Protein 3UFM (pdb70)

B-factor: mean 39.41, std 9.92, range [21.69, 97.01]

CATH classification: 3.40.470.10

Sequence (234 aa):
PIIPANNLPEDWQEALLPEFSAPYFHELTDFLRQERKEYTIYPPAPDVFNALRYTPLGEVKVLILGQDPYHGPNQAHGLSFSVRPGVRVPPSSLRNIYKELTEDIPGFVAPKHGYLRSWAEQGVLLLNAVLTVRAGQANSHQGKGWEHFTDAVIKAVNAKEERVVFILWGSYARKKKKLITGKNHVVIESGHPSPLSEQQYFFGTRPFSKTNEALEKAGRGPVEWQLPATVTEDLPF

Structure (mmCIF, N/CA/C/O backbone):
data_3UFM
#
_entry.id   3UFM
#
_cell.length_a   78.343
_cell.length_b   92.640
_cell.length_c   66.012
_cell.angle_alpha   90.000
_cell.angle_beta   90.000
_cell.angle_gamma   90.000
#
_symmetry.space_group_name_H-M   'C 2 2 21'
#
loop_
_entity.id
_entity.type
_entity.pdbx_description
1 polymer 'Uracil-DNA glycosylase'
2 polymer 'Single-stranded DNA-binding protein'
3 non-polymer 'IODIDE ION'
4 water water
#
loop_
_atom_site.group_PDB
_atom_site.id
_atom_site.type_symbol
_atom_site.label_atom_id
_atom_site.label_alt_id
_atom_site.label_comp_id
_atom_site.label_asym_id
_atom_site.label_entity_id
_atom_site.label_seq_id
_atom_site.pdbx_PDB_ins_code
_atom_site.Cartn_x
_atom_site.Cartn_y
_atom_site.Cartn_z
_atom_site.occupancy
_atom_site.B_iso_or_equiv
_atom_site.auth_seq_id
_atom_site.auth_comp_id
_atom_site.auth_asym_id
_atom_site.auth_atom_id
_atom_site.pdbx_PDB_model_num
ATOM 1 N N . PRO A 1 17 ? -5.487 5.849 19.112 1.00 58.94 17 PRO A N 1
ATOM 2 C CA . PRO A 1 17 ? -6.270 6.600 18.116 1.00 56.91 17 PRO A CA 1
ATOM 3 C C . PRO A 1 17 ? -7.217 5.694 17.300 1.00 57.80 17 PRO A C 1
ATOM 4 O O . PRO A 1 17 ? -6.752 4.881 16.480 1.00 55.60 17 PRO A O 1
ATOM 8 N N . ILE A 1 18 ? -8.527 5.832 17.537 1.00 52.90 18 ILE A N 1
ATOM 9 C CA . ILE A 1 18 ? -9.551 5.077 16.808 1.00 50.38 18 ILE A CA 1
ATOM 10 C C . ILE A 1 18 ? -9.980 5.851 15.572 1.00 52.90 18 ILE A C 1
ATOM 11 O O . ILE A 1 18 ? -10.811 6.770 15.654 1.00 49.82 18 ILE A O 1
ATOM 16 N N . ILE A 1 19 ? -9.414 5.473 14.427 1.00 52.72 19 ILE A N 1
ATOM 17 C CA . ILE A 1 19 ? -9.641 6.197 13.179 1.00 51.58 19 ILE A CA 1
ATOM 18 C C . ILE A 1 19 ? -10.582 5.424 12.252 1.00 53.37 19 ILE A C 1
ATOM 19 O O . ILE A 1 19 ? -10.309 4.273 11.915 1.00 48.22 19 ILE A O 1
ATOM 24 N N . PRO A 1 20 ? -11.703 6.059 11.855 1.00 49.63 20 PRO A N 1
ATOM 25 C CA . PRO A 1 20 ? -12.694 5.502 10.941 1.00 50.83 20 PRO A CA 1
ATOM 26 C C . PRO A 1 20 ? -12.139 5.363 9.537 1.00 48.17 20 PRO A C 1
ATOM 27 O O . PRO A 1 20 ? -11.260 6.120 9.150 1.00 43.35 20 PRO A O 1
ATOM 31 N N . ALA A 1 21 ? -12.711 4.438 8.772 1.00 48.41 21 ALA A N 1
ATOM 32 C CA . ALA A 1 21 ? -12.230 4.108 7.428 1.00 48.05 21 ALA A CA 1
ATOM 33 C C . ALA A 1 21 ? -12.632 5.145 6.405 1.00 47.37 21 ALA A C 1
ATOM 34 O O . ALA A 1 21 ? -13.686 5.779 6.524 1.00 49.48 21 ALA A O 1
ATOM 36 N N . ASN A 1 22 ? -11.765 5.315 5.408 1.00 42.01 22 ASN A N 1
ATOM 37 C CA A ASN A 1 22 ? -12.031 6.173 4.255 0.50 43.72 22 ASN A CA 1
ATOM 38 C CA B ASN A 1 22 ? -12.060 6.161 4.262 0.50 43.52 22 ASN A CA 1
ATOM 39 C C . ASN A 1 22 ? -12.365 7.618 4.640 1.00 41.61 22 ASN A C 1
ATOM 40 O O . ASN A 1 22 ? -13.318 8.204 4.135 1.00 38.81 22 ASN A O 1
ATOM 49 N N . LEU A 1 23 ? -11.563 8.199 5.525 1.00 39.06 23 LEU A N 1
ATOM 50 C CA . LEU A 1 23 ? -11.716 9.621 5.856 1.00 37.80 23 LEU A CA 1
ATOM 51 C C . LEU A 1 23 ? -10.718 10.461 5.066 1.00 35.41 23 LEU A C 1
ATOM 52 O O . LEU A 1 23 ? -9.594 10.027 4.897 1.00 37.93 23 LEU A O 1
ATOM 57 N N . PRO A 1 24 ? -11.095 11.685 4.613 1.00 34.63 24 PRO A N 1
ATOM 58 C CA . PRO A 1 24 ? -10.054 12.511 4.001 1.00 35.07 24 PRO A CA 1
ATOM 59 C C . PRO A 1 24 ? -8.891 12.769 4.979 1.00 34.92 24 PRO A C 1
ATOM 60 O O . PRO A 1 24 ? -9.112 12.869 6.203 1.00 34.59 24 PRO A O 1
ATOM 64 N N . GLU A 1 25 ? -7.671 12.866 4.446 1.00 30.15 25 GLU A N 1
ATOM 65 C CA . GLU A 1 25 ? -6.503 13.111 5.274 1.00 37.54 25 GLU A CA 1
ATOM 66 C C . GLU A 1 25 ? -6.569 14.403 6.098 1.00 35.83 25 GLU A C 1
ATOM 67 O O . GLU A 1 25 ? -6.118 14.435 7.240 1.00 34.32 25 GLU A O 1
ATOM 73 N N . ASP A 1 26 ? -7.095 15.477 5.529 1.00 33.71 26 ASP A N 1
ATOM 74 C CA . ASP A 1 26 ? -7.135 16.707 6.292 1.00 32.71 26 ASP A CA 1
ATOM 75 C C . ASP A 1 26 ? -8.043 16.573 7.555 1.00 35.98 26 ASP A C 1
ATOM 76 O O . ASP A 1 26 ? -7.686 17.057 8.622 1.00 34.42 26 ASP A O 1
ATOM 81 N N . TRP A 1 27 ? -9.164 15.863 7.444 1.00 33.09 27 TRP A N 1
ATOM 82 C CA . TRP A 1 27 ? -9.974 15.527 8.619 1.00 33.37 27 TRP A CA 1
ATOM 83 C C . TRP A 1 27 ? -9.254 14.629 9.592 1.00 37.47 27 TRP A C 1
ATOM 84 O O . TRP A 1 27 ? -9.353 14.826 10.800 1.00 34.09 27 TRP A O 1
ATOM 95 N N . GLN A 1 28 ? -8.556 13.601 9.100 1.00 37.21 28 GLN A N 1
ATOM 96 C CA . GLN A 1 28 ? -7.795 12.731 10.012 1.00 40.06 28 GLN A CA 1
ATOM 97 C C . GLN A 1 28 ? -6.816 13.548 10.830 1.00 36.60 28 GLN A C 1
ATOM 98 O O . GLN A 1 28 ? -6.676 13.332 12.039 1.00 39.23 28 GLN A O 1
ATOM 104 N N . GLU A 1 29 ? -6.122 14.466 10.166 1.00 40.39 29 GLU A N 1
ATOM 105 C CA . GLU A 1 29 ? -5.137 15.311 10.839 1.00 42.26 29 GLU A CA 1
ATOM 106 C C . GLU A 1 29 ? -5.824 16.252 11.833 1.00 43.77 29 GLU A C 1
ATOM 107 O O . GLU A 1 29 ? -5.396 16.342 12.991 1.00 40.85 29 GLU A O 1
ATOM 113 N N . ALA A 1 30 ? -6.913 16.912 11.409 1.00 35.95 30 ALA A N 1
ATOM 114 C CA . ALA A 1 30 ? -7.521 17.932 12.248 1.00 36.02 30 ALA A CA 1
ATOM 115 C C . ALA A 1 30 ? -8.187 17.330 13.474 1.00 35.43 30 ALA A C 1
ATOM 116 O O . ALA A 1 30 ? -8.236 17.970 14.540 1.00 35.99 30 ALA A O 1
ATOM 118 N N . LEU A 1 31 ? -8.710 16.117 13.322 1.00 33.72 31 LEU A N 1
ATOM 119 C CA . LEU A 1 31 ? -9.542 15.481 14.348 1.00 34.78 31 LEU A CA 1
ATOM 120 C C . LEU A 1 31 ? -8.812 14.382 15.142 1.00 34.88 31 LEU A C 1
ATOM 121 O O . LEU A 1 31 ? -9.393 13.749 16.007 1.00 33.62 31 LEU A O 1
ATOM 126 N N . LEU A 1 32 ? -7.530 14.159 14.847 1.00 36.39 32 LEU A N 1
ATOM 127 C CA . LEU A 1 32 ? -6.745 13.162 15.590 1.00 39.48 32 LEU A CA 1
ATOM 128 C C . LEU A 1 32 ? -6.868 13.306 17.143 1.00 35.82 32 LEU A C 1
ATOM 129 O O . LEU A 1 32 ? -7.013 12.308 17.838 1.00 34.98 32 LEU A O 1
ATOM 134 N N . PRO A 1 33 ? -6.876 14.547 17.677 1.00 36.81 33 PRO A N 1
ATOM 135 C CA . PRO A 1 33 ? -7.089 14.674 19.133 1.00 36.18 33 PRO A CA 1
ATOM 136 C C . PRO A 1 33 ? -8.392 14.078 19.644 1.00 38.46 33 PRO A C 1
ATOM 137 O O . PRO A 1 33 ? -8.404 13.509 20.737 1.00 37.78 33 PRO A O 1
ATOM 141 N N . GLU A 1 34 ? -9.481 14.169 18.861 1.00 33.00 34 GLU A N 1
ATOM 142 C CA . GLU A 1 34 ? -10.733 13.526 19.226 1.00 33.38 34 GLU A CA 1
ATOM 143 C C . GLU A 1 34 ? -10.645 12.005 19.129 1.00 34.79 34 GLU A C 1
ATOM 144 O O . GLU A 1 34 ? -11.053 11.293 20.055 1.00 35.28 34 GLU A O 1
ATOM 150 N N . PHE A 1 35 ? -10.114 11.520 18.005 1.00 37.71 35 PHE A N 1
ATOM 151 C CA . PHE A 1 35 ? -9.990 10.084 17.736 1.00 36.84 35 PHE A CA 1
ATOM 152 C C . PHE A 1 35 ? -9.101 9.386 18.782 1.00 38.79 35 PHE A C 1
ATOM 153 O O . PHE A 1 35 ? -9.237 8.188 19.006 1.00 40.46 35 PHE A O 1
ATOM 161 N N . SER A 1 36 ? -8.189 10.145 19.394 1.00 37.48 36 SER A N 1
ATOM 162 C CA . SER A 1 36 ? -7.282 9.637 20.436 1.00 37.17 36 SER A CA 1
ATOM 163 C C . SER A 1 36 ? -7.800 9.846 21.877 1.00 40.51 36 SER A C 1
ATOM 164 O O . SER A 1 36 ? -7.210 9.330 22.818 1.00 37.56 36 SER A O 1
ATOM 167 N N . ALA A 1 37 ? -8.869 10.615 22.056 1.00 38.10 37 ALA A N 1
ATOM 168 C CA . ALA A 1 37 ? -9.372 10.940 23.397 1.00 38.18 37 ALA A CA 1
ATOM 169 C C . ALA A 1 37 ? -9.968 9.750 24.137 1.00 38.02 37 ALA A C 1
ATOM 170 O O . ALA A 1 37 ? -10.730 8.971 23.542 1.00 36.69 37 ALA A O 1
ATOM 172 N N . PRO A 1 38 ? -9.694 9.634 25.460 1.00 36.69 38 PRO A N 1
ATOM 173 C CA . PRO A 1 38 ? -10.402 8.667 26.312 1.00 35.65 38 PRO A CA 1
ATOM 174 C C . PRO A 1 38 ? -11.950 8.684 26.146 1.00 36.48 38 PRO A C 1
ATOM 175 O O . PRO A 1 38 ? -12.574 7.601 26.096 1.00 34.57 38 PRO A O 1
ATOM 179 N N . TYR A 1 39 ? -12.572 9.867 26.021 1.00 36.66 39 TYR A N 1
ATOM 180 C CA . TYR A 1 39 ? -14.064 9.892 25.956 1.00 37.29 39 TYR A CA 1
ATOM 181 C C . TYR A 1 39 ? -14.533 9.197 24.658 1.00 37.55 39 TYR A C 1
ATOM 182 O O . TYR A 1 39 ? -15.605 8.577 24.631 1.00 37.42 39 TYR A O 1
ATOM 191 N N . PHE A 1 40 ? -13.739 9.352 23.598 1.00 33.04 40 PHE A N 1
ATOM 192 C CA . PHE A 1 40 ? -14.062 8.771 22.283 1.00 35.86 40 PHE A CA 1
ATOM 193 C C . PHE A 1 40 ? -13.918 7.246 22.305 1.00 37.89 40 PHE A C 1
ATOM 194 O O . PHE A 1 40 ? -14.685 6.533 21.647 1.00 36.87 40 PHE A O 1
ATOM 202 N N . HIS A 1 41 ? -12.921 6.743 23.038 1.00 38.03 41 HIS A N 1
ATOM 203 C CA . HIS A 1 41 ? -12.804 5.290 23.267 1.00 41.25 41 HIS A CA 1
ATOM 204 C C . HIS A 1 41 ? -14.039 4.783 23.911 1.00 40.39 41 HIS A C 1
ATOM 205 O O . HIS A 1 41 ? -14.562 3.752 23.541 1.00 40.95 41 HIS A O 1
ATOM 212 N N . GLU A 1 42 ? -14.518 5.502 24.920 1.00 41.70 42 GLU A N 1
ATOM 213 C CA . GLU A 1 42 ? -15.708 5.092 25.616 1.00 43.43 42 GLU A CA 1
ATOM 214 C C . GLU A 1 42 ? -16.935 5.172 24.699 1.00 43.35 42 GLU A C 1
ATOM 215 O O . GLU A 1 42 ? -17.785 4.284 24.723 1.00 38.30 42 GLU A O 1
ATOM 221 N N . LEU A 1 43 ? -17.021 6.237 23.902 1.00 35.20 43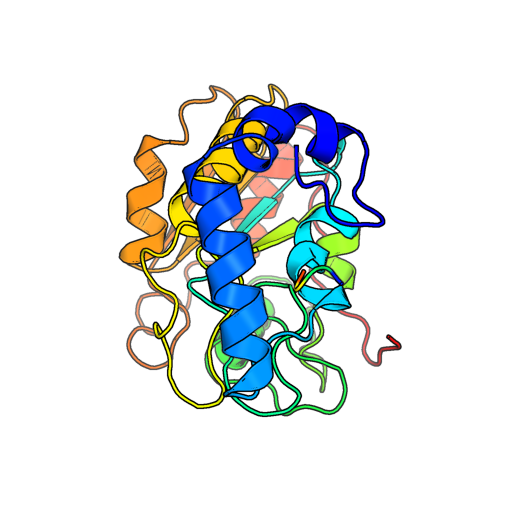 LEU A N 1
ATOM 222 C CA . LEU A 1 43 ? -18.139 6.382 22.965 1.00 38.23 43 LEU A CA 1
ATOM 223 C C . LEU A 1 43 ? -18.148 5.198 21.981 1.00 35.25 43 LEU A C 1
ATOM 224 O O . LEU A 1 43 ? -19.196 4.649 21.693 1.00 37.16 43 LEU A O 1
ATOM 229 N N . THR A 1 44 ? -16.970 4.805 21.507 1.00 40.89 44 THR A N 1
ATOM 230 C CA . THR A 1 44 ? -16.842 3.660 20.609 1.00 40.89 44 THR A CA 1
ATOM 231 C C . THR A 1 44 ? -17.380 2.358 21.234 1.00 41.77 44 THR A C 1
ATOM 232 O O . THR A 1 44 ? -18.034 1.567 20.566 1.00 39.46 44 THR A O 1
ATOM 236 N N . ASP A 1 45 ? -17.116 2.147 22.519 1.00 42.35 45 ASP A N 1
ATOM 237 C CA . ASP A 1 45 ? -17.602 0.947 23.208 1.00 43.68 45 ASP A CA 1
ATOM 238 C C . ASP A 1 45 ? -19.082 0.978 23.414 1.00 41.42 45 ASP A C 1
ATOM 239 O O . ASP A 1 45 ? -19.774 -0.031 23.254 1.00 40.05 45 ASP A O 1
ATOM 244 N N . PHE A 1 46 ? -19.590 2.161 23.728 1.00 37.85 46 PHE A N 1
ATOM 245 C CA . PHE A 1 46 ? -21.017 2.353 23.866 1.00 35.46 46 PHE A CA 1
ATOM 246 C C . PHE A 1 46 ? -21.730 2.020 22.543 1.00 34.98 46 PHE A C 1
ATOM 247 O O . PHE A 1 46 ? -22.727 1.301 22.537 1.00 37.91 46 PHE A O 1
ATOM 255 N N . LEU A 1 47 ? -21.212 2.536 21.422 1.00 37.12 47 LEU A N 1
ATOM 256 C CA . LEU A 1 47 ? -21.901 2.327 20.125 1.00 37.36 47 LEU A CA 1
ATOM 257 C C . LEU A 1 47 ? -21.823 0.857 19.647 1.00 36.95 47 LEU A C 1
ATOM 258 O O . LEU A 1 47 ? -22.772 0.338 19.018 1.00 36.48 47 LEU A O 1
ATOM 263 N N . ARG A 1 48 ? -20.695 0.219 19.919 1.00 35.53 48 ARG A N 1
ATOM 264 C CA . ARG A 1 48 ? -20.568 -1.234 19.638 1.00 40.70 48 ARG A CA 1
ATOM 265 C C . ARG A 1 48 ? -21.695 -1.994 20.302 1.00 37.38 48 ARG A C 1
ATOM 266 O O . ARG A 1 48 ? -22.361 -2.803 19.657 1.00 43.68 48 ARG A O 1
ATOM 274 N N . GLN A 1 49 ? -21.893 -1.739 21.592 1.00 38.19 49 GLN A N 1
ATOM 275 C CA . GLN A 1 49 ? -22.936 -2.390 22.357 1.00 40.39 49 GLN A CA 1
ATOM 276 C C . GLN A 1 49 ? -24.349 -1.979 21.908 1.00 39.75 49 GLN A C 1
ATOM 277 O O . GLN A 1 49 ? -25.270 -2.813 21.841 1.00 40.24 49 GLN A O 1
ATOM 283 N N . GLU A 1 50 ? -24.518 -0.690 21.613 1.00 36.72 50 GLU A N 1
ATOM 284 C CA . GLU A 1 50 ? -25.784 -0.169 21.093 1.00 37.49 50 GLU A CA 1
ATOM 285 C C . GLU A 1 50 ? -26.227 -0.879 19.808 1.00 33.61 50 GLU A C 1
ATOM 286 O O . GLU A 1 50 ? -27.399 -1.219 19.665 1.00 38.05 50 GLU A O 1
ATOM 292 N N . ARG A 1 51 ? -25.286 -1.154 18.915 1.00 35.09 51 ARG A N 1
ATOM 293 C CA . ARG A 1 51 ? -25.621 -1.756 17.627 1.00 37.32 51 ARG A CA 1
ATOM 294 C C . ARG A 1 51 ? -25.951 -3.250 17.790 1.00 40.85 51 ARG A C 1
ATOM 295 O O . ARG A 1 51 ? -26.513 -3.849 16.890 1.00 42.77 51 ARG A O 1
ATOM 303 N N . LYS A 1 52 ? -25.639 -3.819 18.947 1.00 43.17 52 LYS A N 1
ATOM 304 C CA . LYS A 1 52 ? -26.048 -5.202 19.258 1.00 48.43 52 LYS A CA 1
ATOM 305 C C . LYS A 1 52 ? -27.444 -5.265 19.844 1.00 49.51 52 LYS A C 1
ATOM 306 O O . LYS A 1 52 ? -28.185 -6.212 19.583 1.00 49.27 52 LYS A O 1
ATOM 312 N N . GLU A 1 53 ? -27.812 -4.250 20.619 1.00 47.39 53 GLU A N 1
ATOM 313 C CA . GLU A 1 53 ? -29.096 -4.249 21.321 1.00 48.62 53 GLU A CA 1
ATOM 314 C C . GLU A 1 53 ? -30.215 -3.599 20.533 1.00 49.87 53 GLU A C 1
ATOM 315 O O . GLU A 1 53 ? -31.379 -3.923 20.753 1.00 49.04 53 GLU A O 1
ATOM 321 N N . TYR A 1 54 ? -29.859 -2.703 19.608 1.00 45.76 54 TYR A N 1
ATOM 322 C CA . TYR A 1 54 ? -30.832 -1.873 18.886 1.00 42.26 54 TYR A CA 1
ATOM 323 C C . TYR A 1 54 ? -30.431 -1.693 17.433 1.00 39.00 54 TYR A C 1
ATOM 324 O O . TYR A 1 54 ? -29.266 -1.879 17.081 1.00 40.73 54 TYR A O 1
ATOM 333 N N . THR A 1 55 ? -31.392 -1.293 16.599 1.00 38.55 55 THR A N 1
ATOM 334 C CA . THR A 1 55 ? -31.060 -0.736 15.291 1.00 39.22 55 THR A CA 1
ATOM 335 C C . THR A 1 55 ? -30.574 0.704 15.542 1.00 35.12 55 THR A C 1
ATOM 336 O O . THR A 1 55 ? -31.279 1.470 16.151 1.00 34.04 55 THR A O 1
ATOM 340 N N . ILE A 1 56 ? -29.361 1.029 15.085 1.00 35.22 56 ILE A N 1
ATOM 341 C CA . ILE A 1 56 ? -28.787 2.372 15.209 1.00 35.94 56 ILE A CA 1
ATOM 342 C C . ILE A 1 56 ? -28.660 3.037 13.834 1.00 37.16 56 ILE A C 1
ATOM 343 O O . ILE A 1 56 ? -28.190 2.415 12.882 1.00 38.42 56 ILE A O 1
ATOM 348 N N . TYR A 1 57 ? -29.065 4.304 13.752 1.00 36.53 57 TYR A N 1
ATOM 349 C CA . TYR A 1 57 ? -28.999 5.051 12.512 1.00 38.34 57 TYR A CA 1
ATOM 350 C C . TYR A 1 57 ? -27.959 6.199 12.618 1.00 37.25 57 TYR A C 1
ATOM 351 O O . TYR A 1 57 ? -27.793 6.770 13.687 1.00 35.53 57 TYR A O 1
ATOM 360 N N . PRO A 1 58 ? -27.247 6.507 11.521 1.00 36.60 58 PRO A N 1
ATOM 361 C CA . PRO A 1 58 ? -27.293 5.716 10.292 1.00 37.00 58 PRO A CA 1
ATOM 362 C C . PRO A 1 58 ? -26.477 4.427 10.452 1.00 40.36 58 PRO A C 1
ATOM 363 O O . PRO A 1 58 ? -25.845 4.217 11.519 1.00 34.00 58 PRO A O 1
ATOM 367 N N . PRO A 1 59 ? -26.466 3.580 9.400 1.00 41.53 59 PRO A N 1
ATOM 368 C CA . PRO A 1 59 ? -25.631 2.385 9.438 1.00 41.54 59 PRO A CA 1
ATOM 369 C C . PRO A 1 59 ? -24.179 2.807 9.623 1.00 42.25 59 PRO A C 1
ATOM 370 O O . PRO A 1 59 ? -23.809 3.934 9.233 1.00 38.48 59 PRO A O 1
ATOM 374 N N . ALA A 1 60 ? -23.376 1.922 10.215 1.00 38.77 60 ALA A N 1
ATOM 375 C CA . ALA A 1 60 ? -21.967 2.220 10.552 1.00 40.00 60 ALA A CA 1
ATOM 376 C C . ALA A 1 60 ? -21.125 2.837 9.424 1.00 41.47 60 ALA A C 1
ATOM 377 O O . ALA A 1 60 ? -20.375 3.790 9.684 1.00 40.71 60 ALA A O 1
ATOM 379 N N . PRO A 1 61 ? -21.222 2.303 8.180 1.00 40.04 61 PRO A N 1
ATOM 380 C CA . PRO A 1 61 ? -20.397 2.871 7.123 1.00 39.82 61 PRO A CA 1
ATOM 381 C C . PRO A 1 61 ? -20.776 4.294 6.723 1.00 36.37 61 PRO A C 1
ATOM 382 O O . PRO A 1 61 ? -19.964 4.959 6.091 1.00 35.40 61 PRO A O 1
ATOM 386 N N . ASP A 1 62 ? -21.971 4.747 7.117 1.00 34.92 62 ASP A N 1
ATOM 387 C CA . ASP A 1 62 ? -22.469 6.078 6.739 1.00 33.65 62 ASP A CA 1
ATOM 388 C C . ASP A 1 62 ? -22.263 7.180 7.787 1.00 35.95 62 ASP A C 1
ATOM 389 O O . ASP A 1 62 ? -22.467 8.378 7.496 1.00 35.19 62 ASP A O 1
ATOM 394 N N . VAL A 1 63 ? -21.876 6.790 8.992 1.00 34.57 63 VAL A N 1
ATOM 395 C CA . VAL A 1 63 ? -21.791 7.723 10.116 1.00 35.06 63 VAL A CA 1
ATOM 396 C C . VAL A 1 63 ? -20.967 8.959 9.777 1.00 33.55 63 VAL A C 1
ATOM 397 O O . VAL A 1 63 ? -21.383 10.093 10.093 1.00 31.32 63 VAL A O 1
ATOM 401 N N . PHE A 1 64 ? -19.828 8.770 9.108 1.00 32.31 64 PHE A N 1
ATOM 402 C CA . PHE A 1 64 ? -19.005 9.909 8.712 1.00 32.55 64 PHE A CA 1
ATOM 403 C C . PHE A 1 64 ? -19.138 10.423 7.274 1.00 30.05 64 PHE A C 1
ATOM 404 O O . PHE A 1 64 ? -18.251 11.138 6.808 1.00 31.77 64 PHE A O 1
ATOM 412 N N . ASN A 1 65 ? -20.245 10.151 6.588 1.00 31.40 65 ASN A N 1
ATOM 413 C CA . ASN A 1 65 ? -20.359 10.624 5.199 1.00 29.10 65 ASN A CA 1
ATOM 414 C C . ASN A 1 65 ? -20.186 12.125 4.942 1.00 30.72 65 ASN A C 1
ATOM 415 O O . ASN A 1 65 ? -19.634 12.506 3.880 1.00 28.91 65 ASN A O 1
ATOM 420 N N . ALA A 1 66 ? -20.643 12.970 5.878 1.00 28.78 66 ALA A N 1
ATOM 421 C CA . ALA A 1 66 ? -20.460 14.442 5.702 1.00 30.73 66 ALA A CA 1
ATOM 422 C C . ALA A 1 66 ? -18.982 14.815 5.564 1.00 29.32 66 ALA A C 1
ATOM 423 O O . ALA A 1 66 ? -18.624 15.685 4.755 1.00 30.98 66 ALA A O 1
ATOM 425 N N . LEU A 1 67 ? -18.113 14.193 6.364 1.00 30.44 67 LEU A N 1
ATOM 426 C CA . LEU A 1 67 ? -16.676 14.504 6.273 1.00 28.85 67 LEU A CA 1
ATOM 427 C C . LEU A 1 67 ? -16.059 13.931 4.979 1.00 30.71 67 LEU A C 1
ATOM 428 O O . LEU A 1 67 ? -15.210 14.571 4.372 1.00 29.68 67 LEU A O 1
ATOM 433 N N . ARG A 1 68 ? -16.521 12.747 4.557 1.00 31.53 68 ARG A N 1
ATOM 434 C CA . ARG A 1 68 ? -16.011 12.146 3.314 1.00 32.67 68 ARG A CA 1
ATOM 435 C C . ARG A 1 68 ? -16.402 12.953 2.106 1.00 31.04 68 ARG A C 1
ATOM 436 O O . ARG A 1 68 ? -15.569 13.189 1.250 1.00 32.73 68 ARG A O 1
ATOM 444 N N . TYR A 1 69 ? -17.659 13.385 2.012 1.00 30.83 69 TYR A N 1
ATOM 445 C CA . TYR A 1 69 ? -18.064 14.108 0.791 1.00 31.70 69 TYR A CA 1
ATOM 446 C C . TYR A 1 69 ? -17.521 15.536 0.753 1.00 33.21 69 TYR A C 1
ATOM 447 O O . TYR A 1 69 ? -17.460 16.151 -0.303 1.00 31.66 69 TYR A O 1
ATOM 456 N N . THR A 1 70 ? -17.197 16.087 1.922 1.00 31.16 70 THR A N 1
ATOM 457 C CA . THR A 1 70 ? -16.714 17.461 1.997 1.00 27.31 70 THR A CA 1
ATOM 458 C C . THR A 1 70 ? -15.435 17.476 2.846 1.00 30.10 70 THR A C 1
ATOM 459 O O . THR A 1 70 ? -15.517 17.626 4.061 1.00 29.91 70 THR A O 1
ATOM 463 N N . PRO A 1 71 ? -14.253 17.313 2.220 1.00 31.41 71 PRO A N 1
ATOM 464 C CA . PRO A 1 71 ? -12.981 17.406 2.962 1.00 29.12 71 PRO A CA 1
ATOM 465 C C . PRO A 1 71 ? -12.867 18.788 3.599 1.00 30.52 71 PRO A C 1
ATOM 466 O O . PRO A 1 71 ? -13.449 19.763 3.097 1.00 29.06 71 PRO A O 1
ATOM 470 N N . LEU A 1 72 ? -12.069 18.889 4.662 1.00 30.68 72 LEU A N 1
ATOM 471 C CA . LEU A 1 72 ? -11.919 20.144 5.398 1.00 29.87 72 LEU A CA 1
ATOM 472 C C . LEU A 1 72 ? -11.497 21.242 4.456 1.00 30.83 72 LEU A C 1
ATOM 473 O O . LEU A 1 72 ? -12.043 22.339 4.482 1.00 30.21 72 LEU A O 1
ATOM 478 N N . GLY A 1 73 ? -10.533 20.932 3.572 1.00 34.21 73 GLY A N 1
ATOM 479 C CA . GLY A 1 73 ? -10.061 21.925 2.604 1.00 33.25 73 GLY A CA 1
ATOM 480 C C . GLY A 1 73 ? -11.117 22.408 1.632 1.00 33.43 73 GLY A C 1
ATOM 481 O O . GLY A 1 73 ? -10.966 23.461 1.034 1.00 35.68 73 GLY A O 1
ATOM 482 N N . GLU A 1 74 ? -12.187 21.646 1.462 1.00 33.51 74 GLU A N 1
ATOM 483 C CA . GLU A 1 74 ? -13.246 22.032 0.517 1.00 33.25 74 GLU A CA 1
ATOM 484 C C . GLU A 1 74 ? -14.428 22.741 1.167 1.00 33.88 74 GLU A C 1
ATOM 485 O O . GLU A 1 74 ? -15.320 23.213 0.450 1.00 31.92 74 GLU A O 1
ATOM 491 N N . VAL A 1 75 ? -14.447 22.817 2.506 1.00 30.52 75 VAL A N 1
ATOM 492 C CA . VAL A 1 75 ? -15.573 23.461 3.219 1.00 28.86 75 VAL A CA 1
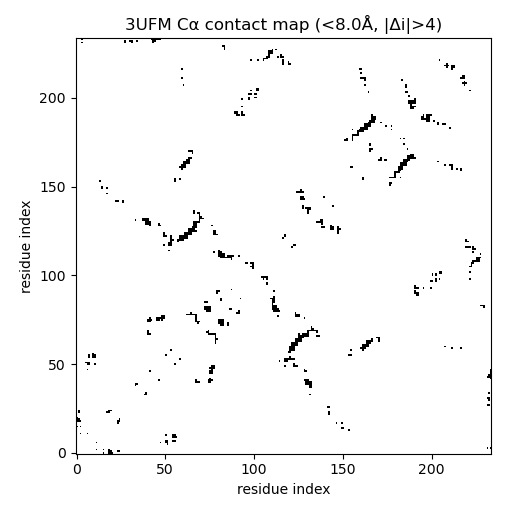ATOM 493 C C . VAL A 1 75 ? -15.746 24.942 2.841 1.00 27.92 75 VAL A C 1
ATOM 494 O O . VAL A 1 75 ? -14.833 25.750 3.046 1.00 29.48 75 VAL A O 1
ATOM 498 N N . LYS A 1 76 ? -16.905 25.272 2.257 1.00 27.04 76 LYS A N 1
ATOM 499 C CA . LYS A 1 76 ? -17.318 26.651 1.986 1.00 28.54 76 LYS A CA 1
ATOM 500 C C . LYS A 1 76 ? -18.517 27.061 2.870 1.00 27.07 76 LYS A C 1
ATOM 501 O O . LYS A 1 76 ? -18.734 28.260 3.100 1.00 29.61 76 LYS A O 1
ATOM 507 N N . VAL A 1 77 ? -19.339 26.083 3.244 1.00 28.75 77 VAL A N 1
ATOM 508 C CA . VAL A 1 77 ? -20.644 26.319 3.954 1.00 27.41 77 VAL A CA 1
ATOM 509 C C . VAL A 1 77 ? -20.806 25.230 4.979 1.00 29.45 77 VAL A C 1
ATOM 510 O O . VAL A 1 77 ? -20.423 24.073 4.735 1.00 29.29 77 VAL A O 1
ATOM 514 N N . LEU A 1 78 ? -21.366 25.580 6.135 1.00 27.92 78 LEU A N 1
ATOM 515 C CA . LEU A 1 78 ? -21.631 24.545 7.134 1.00 28.53 78 LEU A CA 1
ATOM 516 C C . LEU A 1 78 ? -23.080 24.696 7.540 1.00 30.01 78 LEU A C 1
ATOM 517 O O . LEU A 1 78 ? -23.497 25.797 7.957 1.00 29.75 78 LEU A O 1
ATOM 522 N N . ILE A 1 79 ? -23.862 23.625 7.358 1.00 30.37 79 ILE A N 1
ATOM 523 C CA . ILE A 1 79 ? -25.290 23.606 7.763 1.00 27.14 79 ILE A CA 1
ATOM 524 C C . ILE A 1 79 ? -25.485 22.570 8.855 1.00 30.68 79 ILE A C 1
ATOM 525 O O . ILE A 1 79 ? -25.420 21.359 8.622 1.00 28.82 79 ILE A O 1
ATOM 530 N N . LEU A 1 80 ? -25.704 23.067 10.072 1.00 30.20 80 LEU A N 1
ATOM 531 C CA . LEU A 1 80 ? -25.670 22.237 11.250 1.00 30.07 80 LEU A CA 1
ATOM 532 C C . LEU A 1 80 ? -27.082 21.706 11.544 1.00 31.09 80 LEU A C 1
ATOM 533 O O . LEU A 1 80 ? -28.027 22.470 11.545 1.00 30.95 80 LEU A O 1
ATOM 538 N N . GLY A 1 81 ? -27.208 20.387 11.717 1.00 30.38 81 GLY A N 1
ATOM 539 C CA . GLY A 1 81 ? -28.479 19.770 12.110 1.00 32.81 81 GLY A CA 1
ATOM 540 C C . GLY A 1 81 ? -28.269 19.295 13.533 1.00 36.66 81 GLY A C 1
ATOM 541 O O . GLY A 1 81 ? -27.169 19.484 14.067 1.00 33.01 81 GLY A O 1
ATOM 542 N N . GLN A 1 82 ? -29.300 18.719 14.153 1.00 38.14 82 GLN A N 1
ATOM 543 C CA . GLN A 1 82 ? -29.174 18.215 15.547 1.00 42.54 82 GLN A CA 1
ATOM 544 C C . GLN A 1 82 ? -28.733 16.745 15.555 1.00 41.21 82 GLN A C 1
ATOM 545 O O . GLN A 1 82 ? -27.574 16.446 15.823 1.00 41.91 82 GLN A O 1
ATOM 551 N N . ASP A 1 83 ? -29.621 15.813 15.259 1.00 39.00 83 ASP A N 1
ATOM 552 C CA . ASP A 1 83 ? -29.154 14.447 15.151 1.00 38.96 83 ASP A CA 1
ATOM 553 C C . ASP A 1 83 ? -29.770 13.766 13.943 1.00 38.65 83 ASP A C 1
ATOM 554 O O . ASP A 1 83 ? -30.587 14.384 13.240 1.00 37.09 83 ASP A O 1
ATOM 559 N N . PRO A 1 84 ? -29.364 12.513 13.674 1.00 35.95 84 PRO A N 1
ATOM 560 C CA . PRO A 1 84 ? -29.855 11.904 12.443 1.00 36.69 84 PRO A CA 1
ATOM 561 C C . PRO A 1 84 ? -31.348 11.635 12.533 1.00 37.45 84 PRO A C 1
ATOM 562 O O . PRO A 1 84 ? -31.898 11.451 13.636 1.00 35.69 84 PRO A O 1
ATOM 566 N N . TYR A 1 85 ? -32.010 11.644 11.378 1.00 35.62 85 TYR A N 1
ATOM 567 C CA . TYR A 1 85 ? -33.333 11.039 11.277 1.00 34.89 85 TYR A CA 1
ATOM 568 C C . TYR A 1 85 ? -33.326 9.622 11.907 1.00 34.48 85 TYR A C 1
ATOM 569 O O . TYR A 1 85 ? -32.370 8.871 11.744 1.00 34.91 85 TYR A O 1
ATOM 578 N N . HIS A 1 86 ? -34.388 9.283 12.634 1.00 36.44 86 HIS A N 1
ATOM 579 C CA . HIS A 1 86 ? -34.480 7.994 13.355 1.00 41.73 86 HIS A CA 1
ATOM 580 C C . HIS A 1 86 ? -35.546 7.018 12.886 1.00 44.46 86 HIS A C 1
ATOM 581 O O . HIS A 1 86 ? -35.956 6.126 13.630 1.00 47.15 86 HIS A O 1
ATOM 588 N N . GLY A 1 87 ? -36.009 7.183 11.650 1.00 51.92 87 GLY A N 1
ATOM 589 C CA . GLY A 1 87 ? -36.916 6.224 11.017 1.00 50.50 87 GLY A CA 1
ATOM 590 C C . GLY A 1 87 ? -36.174 5.394 9.989 1.00 53.96 87 GLY A C 1
ATOM 591 O O . GLY A 1 87 ? -35.070 5.751 9.593 1.00 50.76 87 GLY A O 1
ATOM 592 N N . PRO A 1 88 ? -36.775 4.274 9.531 1.00 56.95 88 PRO A N 1
ATOM 593 C CA . PRO A 1 88 ? -36.040 3.421 8.585 1.00 53.44 88 PRO A CA 1
ATOM 594 C C . PRO A 1 88 ? -35.717 4.130 7.258 1.00 46.96 88 PRO A C 1
ATOM 595 O O . PRO A 1 88 ? -36.500 4.945 6.775 1.00 48.51 88 PRO A O 1
ATOM 599 N N . ASN A 1 89 ? -34.531 3.847 6.740 1.00 46.93 89 ASN A N 1
ATOM 600 C CA . ASN A 1 89 ? -34.018 4.368 5.473 1.00 50.03 89 ASN A CA 1
ATOM 601 C C . ASN A 1 89 ? -33.773 5.867 5.328 1.00 43.60 89 ASN A C 1
ATOM 602 O O . ASN A 1 89 ? -33.407 6.315 4.249 1.00 45.36 89 ASN A O 1
ATOM 607 N N . GLN A 1 90 ? -33.950 6.625 6.404 1.00 43.59 90 GLN A N 1
ATOM 608 C CA . GLN A 1 90 ? -33.898 8.083 6.326 1.00 40.03 90 GLN A CA 1
ATOM 609 C C . GLN A 1 90 ? -32.466 8.579 6.350 1.00 39.67 90 GLN A C 1
ATOM 610 O O . GLN A 1 90 ? -31.934 9.022 5.324 1.00 39.78 90 GLN A O 1
ATOM 616 N N . ALA A 1 91 ? -31.821 8.450 7.507 1.00 36.47 91 ALA A N 1
ATOM 617 C CA . ALA A 1 91 ? -30.472 9.014 7.699 1.00 37.32 91 ALA A CA 1
ATOM 618 C C . ALA A 1 91 ? -29.386 8.308 6.909 1.00 36.29 91 ALA A C 1
ATOM 619 O O . ALA A 1 91 ? -29.320 7.061 6.850 1.00 40.26 91 ALA A O 1
ATOM 621 N N . HIS A 1 92 ? -28.476 9.091 6.336 1.00 35.86 92 HIS A N 1
ATOM 622 C CA . HIS A 1 92 ? -27.338 8.480 5.672 1.00 36.18 92 HIS A CA 1
ATOM 623 C C . HIS A 1 92 ? -26.062 9.290 5.857 1.00 35.79 92 HIS A C 1
ATOM 624 O O . HIS A 1 92 ? -25.185 9.297 4.992 1.00 38.00 92 HIS A O 1
ATOM 631 N N . GLY A 1 93 ? -25.957 9.986 6.996 1.00 37.08 93 GLY A N 1
ATOM 632 C CA . GLY A 1 93 ? -24.713 10.653 7.400 1.00 33.33 93 GLY A CA 1
ATOM 633 C C . GLY A 1 93 ? -24.592 12.129 7.067 1.00 32.12 93 GLY A C 1
ATOM 634 O O . GLY A 1 93 ? -23.523 12.712 7.257 1.00 32.47 93 GLY A O 1
ATOM 635 N N . LEU A 1 94 ? -25.664 12.712 6.540 1.00 31.25 94 LEU A N 1
ATOM 636 C CA . LEU A 1 94 ? -25.715 14.145 6.193 1.00 29.05 94 LEU A CA 1
ATOM 637 C C . LEU A 1 94 ? -26.840 14.796 6.951 1.00 32.45 94 LEU A C 1
ATOM 638 O O . LEU A 1 94 ? -27.944 14.231 7.016 1.00 33.83 94 LEU A O 1
ATOM 643 N N . SER A 1 95 ? -26.627 15.994 7.504 1.00 31.16 95 SER A N 1
ATOM 644 C CA . SER A 1 95 ? -27.777 16.722 8.070 1.00 29.74 95 SER A CA 1
ATOM 645 C C . SER A 1 95 ? -28.856 16.981 6.986 1.00 32.51 95 SER A C 1
ATOM 646 O O . SER A 1 95 ? -28.527 17.183 5.779 1.00 29.44 95 SER A O 1
ATOM 649 N N . PHE A 1 96 ? -30.122 16.928 7.424 1.00 29.36 96 PHE A N 1
ATOM 650 C CA . PHE A 1 96 ? -31.317 17.268 6.630 1.00 34.06 96 PHE A CA 1
ATOM 651 C C . PHE A 1 96 ? -31.666 16.313 5.496 1.00 34.11 96 PHE A C 1
ATOM 652 O O . PHE A 1 96 ? -32.836 16.178 5.152 1.00 36.98 96 PHE A O 1
ATOM 660 N N . SER A 1 97 ? -30.659 15.673 4.916 1.00 33.62 97 SER A N 1
ATOM 661 C CA . SER A 1 97 ? -30.852 14.833 3.727 1.00 33.63 97 SER A CA 1
ATOM 662 C C . SER A 1 97 ? -31.463 13.461 4.017 1.00 36.29 97 SER A C 1
ATOM 663 O O . SER A 1 97 ? -31.297 12.925 5.113 1.00 36.88 97 SER A O 1
ATOM 666 N N . VAL A 1 98 ? -32.204 12.892 3.054 1.00 35.99 98 VAL A N 1
ATOM 667 C CA . VAL A 1 98 ? -32.642 11.477 3.155 1.00 34.38 98 VAL A CA 1
ATOM 668 C C . VAL A 1 98 ? -32.232 10.715 1.899 1.00 36.43 98 VAL A C 1
ATOM 669 O O . VAL A 1 98 ? -31.966 11.328 0.883 1.00 34.39 98 VAL A O 1
ATOM 673 N N . ARG A 1 99 ? -32.160 9.384 1.988 1.00 35.55 99 ARG A N 1
ATOM 674 C CA . ARG A 1 99 ? -31.833 8.543 0.834 1.00 37.49 99 ARG A CA 1
ATOM 675 C C . ARG A 1 99 ? -32.877 8.700 -0.291 1.00 38.44 99 ARG A C 1
ATOM 676 O O . ARG A 1 99 ? -34.042 8.991 -0.015 1.00 34.58 99 ARG A O 1
ATOM 684 N N . PRO A 1 100 ? -32.460 8.483 -1.546 1.00 40.42 100 PRO A N 1
ATOM 685 C CA . PRO A 1 100 ? -33.403 8.462 -2.671 1.00 45.61 100 PRO A CA 1
ATOM 686 C C . PRO A 1 100 ? -34.513 7.458 -2.393 1.00 47.97 100 PRO A C 1
ATOM 687 O O . PRO A 1 100 ? -34.272 6.422 -1.749 1.00 46.07 100 PRO A O 1
ATOM 691 N N . GLY A 1 101 ? -35.725 7.793 -2.817 1.00 49.26 101 GLY A N 1
ATOM 692 C CA . GLY A 1 101 ? -36.865 6.890 -2.676 1.00 50.59 101 GLY A CA 1
ATOM 693 C C . GLY A 1 101 ? -37.619 7.096 -1.375 1.00 54.80 101 GLY A C 1
ATOM 694 O O . GLY A 1 101 ? -38.720 6.588 -1.204 1.00 52.28 101 GLY A O 1
ATOM 695 N N . VAL A 1 102 ? -37.031 7.853 -0.451 1.00 49.10 102 VAL A N 1
ATOM 696 C CA . VAL A 1 102 ? -37.665 8.127 0.844 1.00 44.15 102 VAL A CA 1
ATOM 697 C C . VAL A 1 102 ? -38.435 9.443 0.769 1.00 39.65 102 VAL A C 1
ATOM 698 O O . VAL A 1 102 ? -37.993 10.398 0.121 1.00 37.75 102 VAL A O 1
ATOM 702 N N . ARG A 1 103 ? -39.597 9.488 1.413 1.00 40.85 103 ARG A N 1
ATOM 703 C CA . ARG A 1 103 ? -40.412 10.702 1.481 1.00 45.88 103 ARG A CA 1
ATOM 704 C C . ARG A 1 103 ? -39.613 11.846 2.092 1.00 46.36 103 ARG A C 1
ATOM 705 O O . ARG A 1 103 ? -38.890 11.642 3.078 1.00 44.22 103 ARG A O 1
ATOM 713 N N . VAL A 1 104 ? -39.742 13.031 1.498 1.00 42.04 104 VAL A N 1
ATOM 714 C CA . VAL A 1 104 ? -39.034 14.205 1.945 1.00 39.11 104 VAL A CA 1
ATOM 715 C C . VAL A 1 104 ? -39.664 14.587 3.283 1.00 42.03 104 VAL A C 1
ATOM 716 O O . VAL A 1 104 ? -40.863 14.862 3.328 1.00 37.79 104 VAL A O 1
ATOM 720 N N . PRO A 1 105 ? -38.864 14.590 4.382 1.00 39.65 105 PRO A N 1
ATOM 721 C CA . PRO A 1 105 ? -39.414 14.947 5.701 1.00 37.08 105 PRO A CA 1
ATOM 722 C C . PRO A 1 105 ? -39.817 16.429 5.764 1.00 39.34 105 PRO A C 1
ATOM 723 O O . PRO A 1 105 ? -39.337 17.236 4.960 1.00 36.80 105 PRO A O 1
ATOM 727 N N . PRO A 1 106 ? -40.727 16.791 6.691 1.00 36.30 106 PRO A N 1
ATOM 728 C CA . PRO A 1 106 ? -41.240 18.153 6.840 1.00 37.50 106 PRO A CA 1
ATOM 729 C C . PRO A 1 106 ? -40.229 19.331 6.805 1.00 37.79 106 PRO A C 1
ATOM 730 O O . PRO A 1 106 ? -40.465 20.303 6.071 1.00 35.44 106 PRO A O 1
ATOM 734 N N A SER A 1 107 ? -39.125 19.249 7.566 0.50 35.90 107 SER A N 1
ATOM 735 N N B SER A 1 107 ? -39.136 19.235 7.565 0.50 38.62 107 SER A N 1
ATOM 736 C CA A SER A 1 107 ? -38.127 20.334 7.587 0.50 32.97 107 SER A CA 1
ATOM 737 C CA B SER A 1 107 ? -38.107 20.271 7.585 0.50 37.04 107 SER A CA 1
ATOM 738 C C A SER A 1 107 ? -37.505 20.525 6.196 0.50 32.01 107 SER A C 1
ATOM 739 C C B SER A 1 107 ? -37.547 20.512 6.189 0.50 34.31 107 SER A C 1
ATOM 740 O O A SER A 1 107 ? -37.306 21.648 5.771 0.50 29.45 107 SER A O 1
ATOM 741 O O B SER A 1 107 ? -37.427 21.646 5.758 0.50 31.42 107 SER A O 1
ATOM 746 N N . LEU A 1 108 ? -37.204 19.423 5.513 1.00 33.91 108 LEU A N 1
ATOM 747 C CA . LEU A 1 108 ? -36.639 19.474 4.152 1.00 33.08 108 LEU A CA 1
ATOM 748 C C . LEU A 1 108 ? -37.665 19.966 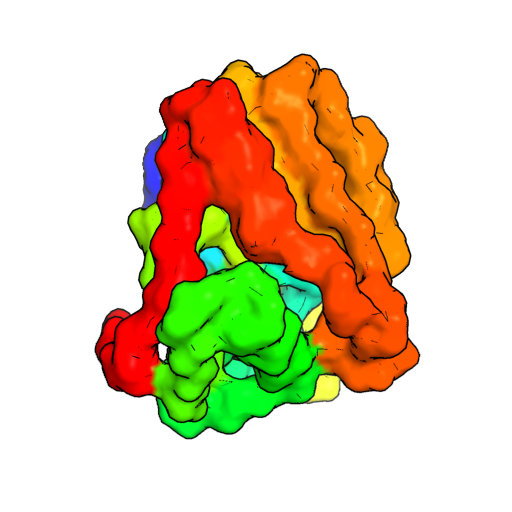3.142 1.00 33.29 108 LEU A C 1
ATOM 749 O O . LEU A 1 108 ? -37.294 20.670 2.221 1.00 33.81 108 LEU A O 1
ATOM 754 N N . ARG A 1 109 ? -38.952 19.643 3.334 1.00 35.34 109 ARG A N 1
ATOM 755 C CA . ARG A 1 109 ? -39.983 20.219 2.468 1.00 36.26 109 ARG A CA 1
ATOM 756 C C . ARG A 1 109 ? -39.978 21.717 2.609 1.00 32.35 109 ARG A C 1
ATOM 757 O O . ARG A 1 109 ? -40.067 22.433 1.615 1.00 33.36 109 ARG A O 1
ATOM 765 N N . ASN A 1 110 ? -39.840 22.216 3.843 1.00 31.18 110 ASN A N 1
ATOM 766 C CA . ASN A 1 110 ? -39.830 23.666 4.052 1.00 31.14 110 ASN A CA 1
ATOM 767 C C . ASN A 1 110 ? -38.571 24.343 3.502 1.00 30.14 110 ASN A C 1
ATOM 768 O O . ASN A 1 110 ? -38.616 25.484 2.993 1.00 30.08 110 ASN A O 1
ATOM 773 N N . ILE A 1 111 ? -37.449 23.661 3.665 1.00 29.56 111 ILE A N 1
ATOM 774 C CA . ILE A 1 111 ? -36.189 24.078 2.990 1.00 30.20 111 ILE A CA 1
ATOM 775 C C . ILE A 1 111 ? -36.428 24.211 1.454 1.00 30.94 111 ILE A C 1
ATOM 776 O O . ILE A 1 111 ? -36.071 25.213 0.858 1.00 36.14 111 ILE A O 1
ATOM 781 N N . TYR A 1 112 ? -37.059 23.218 0.851 1.00 33.63 112 TYR A N 1
ATOM 782 C CA . TYR A 1 112 ? -37.348 23.260 -0.638 1.00 35.72 112 TYR A CA 1
ATOM 783 C C . TYR A 1 112 ? -38.236 24.446 -1.001 1.00 34.04 112 TYR A C 1
ATOM 784 O O . TYR A 1 112 ? -38.022 25.126 -2.035 1.00 34.87 112 TYR A O 1
ATOM 793 N N . LYS A 1 113 ? -39.246 24.701 -0.152 1.00 34.02 113 LYS A N 1
ATOM 794 C CA . LYS A 1 113 ? -40.146 25.829 -0.341 1.00 37.71 113 LYS A CA 1
ATOM 795 C C . LYS A 1 113 ? -39.388 27.142 -0.280 1.00 37.96 113 LYS A C 1
ATOM 796 O O . LYS A 1 113 ? -39.604 28.016 -1.137 1.00 38.08 113 LYS A O 1
ATOM 802 N N . GLU A 1 114 ? -38.478 27.294 0.694 1.00 32.97 114 GLU A N 1
ATOM 803 C CA . GLU A 1 114 ? -37.702 28.531 0.800 1.00 33.90 114 GLU A CA 1
ATOM 804 C C . GLU A 1 114 ? -36.731 28.680 -0.402 1.00 35.37 114 GLU A C 1
ATOM 805 O O . GLU A 1 114 ? -36.612 29.772 -0.966 1.00 33.70 114 GLU A O 1
ATOM 811 N N . LEU A 1 115 ? -36.054 27.587 -0.765 1.00 32.49 115 LEU A N 1
ATOM 812 C CA . LEU A 1 115 ? -35.226 27.536 -2.003 1.00 37.39 115 LEU A CA 1
ATOM 813 C C . LEU A 1 115 ? -36.004 28.019 -3.260 1.00 39.93 115 LEU A C 1
ATOM 814 O O . LEU A 1 115 ? -35.505 28.867 -4.037 1.00 40.54 115 LEU A O 1
ATOM 819 N N . THR A 1 116 ? -37.217 27.486 -3.431 1.00 38.22 116 THR A N 1
ATOM 820 C CA . THR A 1 116 ? -38.083 27.860 -4.538 1.00 38.80 116 THR A CA 1
ATOM 821 C C . THR A 1 116 ? -38.324 29.363 -4.566 1.00 40.79 116 THR A C 1
ATOM 822 O O . THR A 1 116 ? -38.303 29.952 -5.628 1.00 42.48 116 THR A O 1
ATOM 826 N N . GLU A 1 117 ? -38.502 29.989 -3.405 1.00 39.29 117 GLU A N 1
ATOM 827 C CA . GLU A 1 117 ? -38.720 31.446 -3.342 1.00 44.41 117 GLU A CA 1
ATOM 828 C C . GLU A 1 117 ? -37.455 32.296 -3.322 1.00 47.39 117 GLU A C 1
ATOM 829 O O . GLU A 1 117 ? -37.502 33.497 -3.588 1.00 52.88 117 GLU A O 1
ATOM 835 N N . ASP A 1 118 ? -36.322 31.681 -3.010 1.00 40.75 118 ASP A N 1
ATOM 836 C CA . ASP A 1 118 ? -35.092 32.415 -2.818 1.00 38.25 118 ASP A CA 1
ATOM 837 C C . ASP A 1 118 ? -34.226 32.391 -4.107 1.00 35.66 118 ASP A C 1
ATOM 838 O O . ASP A 1 118 ? -33.686 33.424 -4.498 1.00 38.44 118 ASP A O 1
ATOM 843 N N . ILE A 1 119 ? -34.101 31.212 -4.709 1.00 35.91 119 ILE A N 1
ATOM 844 C CA . ILE A 1 119 ? -33.193 30.939 -5.839 1.00 33.96 119 ILE A CA 1
ATOM 845 C C . ILE A 1 119 ? -33.970 30.906 -7.164 1.00 35.95 119 ILE A C 1
ATOM 846 O O . ILE A 1 119 ? -34.673 29.921 -7.461 1.00 37.91 119 ILE A O 1
ATOM 851 N N . PRO A 1 120 ? -33.820 31.962 -7.995 1.00 36.53 120 PRO A N 1
ATOM 852 C CA . PRO A 1 120 ? -34.604 31.985 -9.244 1.00 38.00 120 PRO A CA 1
ATOM 853 C C . PRO A 1 120 ? -34.386 30.718 -10.046 1.00 38.98 120 PRO A C 1
ATOM 854 O O . PRO A 1 120 ? -33.254 30.261 -10.203 1.00 38.80 120 PRO A O 1
ATOM 858 N N . GLY A 1 121 ? -35.475 30.135 -10.529 1.00 40.69 121 GLY A N 1
ATOM 859 C CA . GLY A 1 121 ? -35.412 28.947 -11.351 1.00 39.69 121 GLY A CA 1
ATOM 860 C C . GLY A 1 121 ? -35.234 27.654 -10.573 1.00 39.94 121 GLY A C 1
ATOM 861 O O . GLY A 1 121 ? -35.183 26.600 -11.163 1.00 39.41 121 GLY A O 1
ATOM 862 N N . PHE A 1 122 ? -35.143 27.716 -9.247 1.00 38.65 122 PHE A N 1
ATOM 863 C CA . PHE A 1 122 ? -34.967 26.482 -8.476 1.00 36.36 122 PHE A CA 1
ATOM 864 C C . PHE A 1 122 ? -36.255 25.693 -8.571 1.00 36.15 122 PHE A C 1
ATOM 865 O O . PHE A 1 122 ? -37.325 26.250 -8.348 1.00 36.30 122 PHE A O 1
ATOM 873 N N . VAL A 1 123 ? -36.140 24.412 -8.899 1.00 35.52 123 VAL A N 1
ATOM 874 C CA . VAL A 1 123 ? -37.269 23.478 -8.945 1.00 37.60 123 VAL A CA 1
ATOM 875 C C . VAL A 1 123 ? -37.032 22.352 -7.957 1.00 37.45 123 VAL A C 1
ATOM 876 O O . VAL A 1 123 ? -36.031 21.648 -8.050 1.00 38.83 123 VAL A O 1
ATOM 880 N N . ALA A 1 124 ? -37.959 22.159 -7.018 1.00 37.13 124 ALA A N 1
ATOM 881 C CA . ALA A 1 124 ? -37.749 21.172 -5.980 1.00 38.85 124 ALA A CA 1
ATOM 882 C C . ALA A 1 124 ? -37.873 19.759 -6.547 1.00 40.15 124 ALA A C 1
ATOM 883 O O . ALA A 1 124 ? -38.846 19.466 -7.227 1.00 43.69 124 ALA A O 1
ATOM 885 N N . PRO A 1 125 ? -36.881 18.879 -6.295 1.00 36.67 125 PRO A N 1
ATOM 886 C CA . PRO A 1 125 ? -36.952 17.573 -6.937 1.00 38.21 125 PRO A CA 1
ATOM 887 C C . PRO A 1 125 ? -37.879 16.665 -6.141 1.00 39.97 125 PRO A C 1
ATOM 888 O O . PRO A 1 125 ? -38.272 17.043 -5.032 1.00 38.39 125 PRO A O 1
ATOM 892 N N . LYS A 1 126 ? -38.178 15.471 -6.661 1.00 40.13 126 LYS A N 1
ATOM 893 C CA . LYS A 1 126 ? -39.054 14.523 -5.958 1.00 45.45 126 LYS A CA 1
ATOM 894 C C . LYS A 1 126 ? -38.388 13.858 -4.752 1.00 48.60 126 LYS A C 1
ATOM 895 O O . LYS A 1 126 ? -39.077 13.324 -3.874 1.00 47.24 126 LYS A O 1
ATOM 901 N N . HIS A 1 127 ? -37.061 13.914 -4.704 1.00 43.99 127 HIS A N 1
ATOM 902 C CA . HIS A 1 127 ? -36.254 13.152 -3.739 1.00 41.13 127 HIS A CA 1
ATOM 903 C C . HIS A 1 127 ? -35.648 14.115 -2.714 1.00 39.08 127 HIS A C 1
ATOM 904 O O . HIS A 1 127 ? -35.701 15.344 -2.890 1.00 36.19 127 HIS A O 1
ATOM 911 N N . GLY A 1 128 ? -35.056 13.574 -1.647 1.00 37.23 128 GLY A N 1
ATOM 912 C CA . GLY A 1 128 ? -34.562 14.435 -0.531 1.00 35.70 128 GLY A CA 1
ATOM 913 C C . GLY A 1 128 ? -33.072 14.255 -0.317 1.00 36.72 128 GLY A C 1
ATOM 914 O O . GLY A 1 128 ? -32.570 14.425 0.806 1.00 36.99 128 GLY A O 1
ATOM 915 N N . TYR A 1 129 ? -32.362 13.933 -1.399 1.00 32.51 129 TYR A N 1
ATOM 916 C CA . TYR A 1 129 ? -30.963 13.496 -1.326 1.00 35.49 129 TYR A CA 1
ATOM 917 C C . TYR A 1 129 ? -30.039 14.658 -1.694 1.00 35.96 129 TYR A C 1
ATOM 918 O O . TYR A 1 129 ? -30.104 15.185 -2.810 1.00 35.74 129 TYR A O 1
ATOM 927 N N . LEU A 1 130 ? -29.207 15.067 -0.735 1.00 35.20 130 LEU A N 1
ATOM 928 C CA . LEU A 1 130 ? -28.493 16.348 -0.802 1.00 34.74 130 LEU A CA 1
ATOM 929 C C . LEU A 1 130 ? -27.011 16.146 -1.032 1.00 35.28 130 LEU A C 1
ATOM 930 O O . LEU A 1 130 ? -26.215 17.058 -0.821 1.00 31.30 130 LEU A O 1
ATOM 935 N N . ARG A 1 131 ? -26.642 14.943 -1.461 1.00 32.96 131 ARG A N 1
ATOM 936 C CA . ARG A 1 131 ? -25.247 14.655 -1.789 1.00 34.67 131 ARG A CA 1
ATOM 937 C C . ARG A 1 131 ? -24.583 15.687 -2.699 1.00 33.87 131 ARG A C 1
ATOM 938 O O . ARG A 1 131 ? -23.408 15.971 -2.522 1.00 32.40 131 ARG A O 1
ATOM 946 N N . SER A 1 132 ? -25.310 16.231 -3.680 1.00 33.66 132 SER A N 1
ATOM 947 C CA . SER A 1 132 ? -24.674 17.121 -4.634 1.00 35.52 132 SER A CA 1
ATOM 948 C C . SER A 1 132 ? -24.301 18.444 -3.975 1.00 33.32 132 SER A C 1
ATOM 949 O O . SER A 1 132 ? -23.372 19.072 -4.419 1.00 31.01 132 SER A O 1
ATOM 952 N N . TRP A 1 133 ? -24.969 18.822 -2.884 1.00 29.22 133 TRP A N 1
ATOM 953 C CA . TRP A 1 133 ? -24.554 20.008 -2.138 1.00 29.14 133 TRP A CA 1
ATOM 954 C C . TRP A 1 133 ? -23.268 19.702 -1.419 1.00 28.53 133 TRP A C 1
ATOM 955 O O . TRP A 1 133 ? -22.342 20.528 -1.438 1.00 27.98 133 TRP A O 1
ATOM 966 N N . ALA A 1 134 ? -23.176 18.506 -0.818 1.00 27.38 134 ALA A N 1
ATOM 967 C CA . ALA A 1 134 ? -21.957 18.151 -0.046 1.00 29.31 134 ALA A CA 1
ATOM 968 C C . ALA A 1 134 ? -20.724 18.102 -0.960 1.00 33.42 134 ALA A C 1
ATOM 969 O O . ALA A 1 134 ? -19.606 18.489 -0.571 1.00 35.81 134 ALA A O 1
ATOM 971 N N . GLU A 1 135 ? -20.945 17.657 -2.201 1.00 33.34 135 GLU A N 1
ATOM 972 C CA . GLU A 1 135 ? -19.876 17.562 -3.188 1.00 34.37 135 GLU A CA 1
ATOM 973 C C . GLU A 1 135 ? -19.378 18.895 -3.735 1.00 35.62 135 GLU A C 1
ATOM 974 O O . GLU A 1 135 ? -18.393 18.943 -4.461 1.00 37.62 135 GLU A O 1
ATOM 980 N N . GLN A 1 136 ? -20.029 19.982 -3.379 1.00 31.62 136 GLN A N 1
ATOM 981 C CA . GLN A 1 136 ? -19.508 21.297 -3.772 1.00 35.05 136 GLN A CA 1
ATOM 982 C C . GLN A 1 136 ? -19.217 22.187 -2.579 1.00 32.86 136 GLN A C 1
ATOM 983 O O . GLN A 1 136 ? -19.266 23.421 -2.662 1.00 35.34 136 GLN A O 1
ATOM 989 N N . GLY A 1 137 ? -18.923 21.554 -1.458 1.00 31.51 137 GLY A N 1
ATOM 990 C CA . GLY A 1 137 ? -18.312 22.270 -0.352 1.00 31.15 137 GLY A CA 1
ATOM 991 C C . GLY A 1 137 ? -19.272 22.561 0.795 1.00 30.52 137 GLY A C 1
ATOM 992 O O . GLY A 1 137 ? -18.966 23.375 1.659 1.00 31.98 137 GLY A O 1
ATOM 993 N N . VAL A 1 138 ? -20.448 21.950 0.774 1.00 31.16 138 VAL A N 1
ATOM 994 C CA . VAL A 1 138 ? -21.433 22.229 1.817 1.00 28.75 138 VAL A CA 1
ATOM 995 C C . VAL A 1 138 ? -21.309 21.101 2.840 1.00 29.69 138 VAL A C 1
ATOM 996 O O . VAL A 1 138 ? -21.688 19.950 2.586 1.00 28.83 138 VAL A O 1
ATOM 1000 N N . LEU A 1 139 ? -20.768 21.430 4.007 1.00 29.19 139 LEU A N 1
ATOM 1001 C CA . LEU A 1 139 ? -20.603 20.420 5.029 1.00 29.60 139 LEU A CA 1
ATOM 1002 C C . LEU A 1 139 ? -21.930 20.264 5.774 1.00 29.12 139 LEU A C 1
ATOM 1003 O O . LEU A 1 139 ? -22.377 21.185 6.479 1.00 29.24 139 LEU A O 1
ATOM 1008 N N . LEU A 1 140 ? -22.559 19.098 5.608 1.00 26.51 140 LEU A N 1
ATOM 1009 C CA . LEU A 1 140 ? -23.902 18.873 6.162 1.00 27.24 140 LEU A CA 1
ATOM 1010 C C . LEU A 1 140 ? -23.716 18.117 7.473 1.00 28.24 140 LEU A C 1
ATOM 1011 O O . LEU A 1 140 ? -23.838 16.894 7.530 1.00 28.34 140 LEU A O 1
ATOM 1016 N N . LEU A 1 141 ? -23.365 18.870 8.514 1.00 27.85 141 LEU A N 1
ATOM 1017 C CA . LEU A 1 141 ? -22.991 18.300 9.790 1.00 29.10 141 LEU A CA 1
ATOM 1018 C C . LEU A 1 141 ? -24.147 18.218 10.797 1.00 28.73 141 LEU A C 1
ATOM 1019 O O . LEU A 1 141 ? -24.774 19.235 11.111 1.00 32.41 141 LEU A O 1
ATOM 1024 N N . ASN A 1 142 ? -24.403 17.019 11.330 1.00 28.26 142 ASN A N 1
ATOM 1025 C CA . ASN A 1 142 ? -25.300 16.871 12.495 1.00 28.27 142 ASN A CA 1
ATOM 1026 C C . ASN A 1 142 ? -24.437 17.027 13.767 1.00 30.11 142 ASN A C 1
ATOM 1027 O O . ASN A 1 142 ? -23.315 16.541 13.787 1.00 29.39 142 ASN A O 1
ATOM 1032 N N . ALA A 1 143 ? -24.951 17.695 14.810 1.00 32.01 143 ALA A N 1
ATOM 1033 C CA . ALA A 1 143 ? -24.224 17.811 16.102 1.00 31.67 143 ALA A CA 1
ATOM 1034 C C . ALA A 1 143 ? -24.008 16.428 16.726 1.00 32.44 143 ALA A C 1
ATOM 1035 O O . ALA A 1 143 ? -22.969 16.152 17.348 1.00 32.39 143 ALA A O 1
ATOM 1037 N N . VAL A 1 144 ? -25.022 15.579 16.588 1.00 29.94 144 VAL A N 1
ATOM 1038 C CA . VAL A 1 144 ? -24.943 14.199 17.097 1.00 31.43 144 VAL A CA 1
ATOM 1039 C C . VAL A 1 144 ? -25.012 13.242 15.919 1.00 29.82 144 VAL A C 1
ATOM 1040 O O . VAL A 1 144 ? -25.896 13.380 15.061 1.00 31.00 144 VAL A O 1
ATOM 1044 N N . LEU A 1 145 ? -24.111 12.258 15.865 1.00 30.38 145 LEU A N 1
ATOM 1045 C CA . LEU A 1 145 ? -23.949 11.530 14.588 1.00 31.43 145 LEU A CA 1
ATOM 1046 C C . LEU A 1 145 ? -24.584 10.156 14.533 1.00 32.01 145 LEU A C 1
ATOM 1047 O O . LEU A 1 145 ? -24.547 9.522 13.488 1.00 33.69 145 LEU A O 1
ATOM 1052 N N . THR A 1 146 ? -25.177 9.715 15.648 1.00 33.26 146 THR A N 1
ATOM 1053 C CA . THR A 1 146 ? -25.922 8.447 15.709 1.00 33.58 146 THR A CA 1
ATOM 1054 C C . THR A 1 146 ? -27.195 8.611 16.562 1.00 35.45 146 THR A C 1
ATOM 1055 O O . THR A 1 146 ? -27.304 9.553 17.381 1.00 34.70 146 THR A O 1
ATOM 1059 N N . VAL A 1 147 ? -28.136 7.678 16.392 1.00 31.95 147 VAL A N 1
ATOM 1060 C CA . VAL A 1 147 ? -29.424 7.690 17.113 1.00 33.27 147 VAL A CA 1
ATOM 1061 C C . VAL A 1 147 ? -30.001 6.277 17.146 1.00 33.79 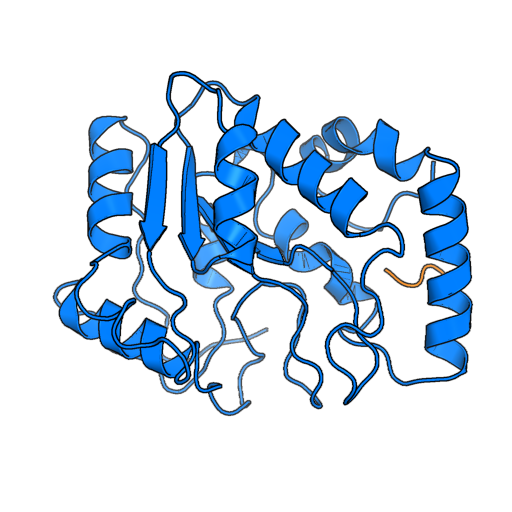147 VAL A C 1
ATOM 1062 O O . VAL A 1 147 ? -29.783 5.517 16.227 1.00 33.04 147 VAL A O 1
ATOM 1066 N N . ARG A 1 148 ? -30.714 5.917 18.211 1.00 34.53 148 ARG A N 1
ATOM 1067 C CA . ARG A 1 148 ? -31.454 4.651 18.232 1.00 37.93 148 ARG A CA 1
ATOM 1068 C C . ARG A 1 148 ? -32.688 4.800 17.370 1.00 39.08 148 ARG A C 1
ATOM 1069 O O . ARG A 1 148 ? -33.340 5.845 17.419 1.00 38.77 148 ARG A O 1
ATOM 1077 N N . ALA A 1 149 ? -33.018 3.762 16.600 1.00 38.63 149 ALA A N 1
ATOM 1078 C CA . ALA A 1 149 ? -34.234 3.773 15.774 1.00 41.54 149 ALA A CA 1
ATOM 1079 C C . ALA A 1 149 ? -35.430 4.213 16.602 1.00 40.97 149 ALA A C 1
ATOM 1080 O O . ALA A 1 149 ? -35.647 3.697 17.692 1.00 39.10 149 ALA A O 1
ATOM 1082 N N . GLY A 1 150 ? -36.181 5.200 16.111 1.00 40.77 150 GLY A N 1
ATOM 1083 C CA . GLY A 1 150 ? -37.413 5.622 16.792 1.00 39.89 150 GLY A CA 1
ATOM 1084 C C . GLY A 1 150 ? -37.307 6.461 18.068 1.00 41.06 150 GLY A C 1
ATOM 1085 O O . GLY A 1 150 ? -38.335 6.883 18.604 1.00 37.95 150 GLY A O 1
ATOM 1086 N N . GLN A 1 151 ? -36.087 6.694 18.570 1.00 41.10 151 GLN A N 1
ATOM 1087 C CA . GLN A 1 151 ? -35.891 7.497 19.799 1.00 42.45 151 GLN A CA 1
ATOM 1088 C C . GLN A 1 151 ? -34.981 8.718 19.561 1.00 38.53 151 GLN A C 1
ATOM 1089 O O . GLN A 1 151 ? -33.758 8.588 19.571 1.00 38.92 151 GLN A O 1
ATOM 1095 N N . ALA A 1 152 ? -35.561 9.889 19.315 1.00 42.81 152 ALA A N 1
ATOM 1096 C CA . ALA A 1 152 ? -34.746 11.084 19.033 1.00 42.47 152 ALA A CA 1
ATOM 1097 C C . ALA A 1 152 ? -33.964 11.485 20.285 1.00 40.84 152 ALA A C 1
ATOM 1098 O O . ALA A 1 152 ? -34.476 11.322 21.371 1.00 37.40 152 ALA A O 1
ATOM 1100 N N . ASN A 1 153 ? -32.743 12.011 20.126 1.00 42.28 153 ASN A N 1
ATOM 1101 C CA . ASN A 1 153 ? -31.891 12.447 21.263 1.00 39.60 153 ASN A CA 1
ATOM 1102 C C . ASN A 1 153 ? -31.348 11.301 22.112 1.00 37.89 153 ASN A C 1
ATOM 1103 O O . ASN A 1 153 ? -30.756 11.530 23.158 1.00 38.21 153 ASN A O 1
ATOM 1108 N N . SER A 1 154 ? -31.552 10.071 21.675 1.00 35.69 154 SER A N 1
ATOM 1109 C CA . SER A 1 154 ? -31.171 8.940 22.495 1.00 36.52 154 SER A CA 1
ATOM 1110 C C . SER A 1 154 ? -29.653 8.827 22.665 1.00 36.84 154 SER A C 1
ATOM 1111 O O . SER A 1 154 ? -29.192 8.222 23.632 1.00 37.16 154 SER A O 1
ATOM 1114 N N . HIS A 1 155 ? -28.875 9.410 21.748 1.00 35.83 155 HIS A N 1
ATOM 1115 C CA . HIS A 1 155 ? -27.407 9.477 21.930 1.00 34.32 155 HIS A CA 1
ATOM 1116 C C . HIS A 1 155 ? -26.831 10.837 22.302 1.00 33.36 155 HIS A C 1
ATOM 1117 O O . HIS A 1 155 ? -25.631 11.083 22.146 1.00 35.34 155 HIS A O 1
ATOM 1124 N N . GLN A 1 156 ? -27.689 11.730 22.787 1.00 33.71 156 GLN A N 1
ATOM 1125 C CA . GLN A 1 156 ? -27.263 13.056 23.224 1.00 34.72 156 GLN A CA 1
ATOM 1126 C C . GLN A 1 156 ? -26.245 12.946 24.388 1.00 34.43 156 GLN A C 1
ATOM 1127 O O . GLN A 1 156 ? -26.384 12.080 25.253 1.00 34.33 156 GLN A O 1
ATOM 1133 N N . GLY A 1 157 ? -25.205 13.778 24.374 1.00 34.52 157 GLY A N 1
ATOM 1134 C CA . GLY A 1 157 ? -24.248 13.856 25.514 1.00 33.97 157 GLY A CA 1
ATOM 1135 C C . GLY A 1 157 ? -23.274 12.699 25.693 1.00 37.07 157 GLY A C 1
ATOM 1136 O O . GLY A 1 157 ? -22.601 12.613 26.730 1.00 35.97 157 GLY A O 1
ATOM 1137 N N . LYS A 1 158 ? -23.168 11.831 24.681 1.00 31.75 158 LYS A N 1
ATOM 1138 C CA . LYS A 1 158 ? -22.303 10.652 24.760 1.00 31.76 158 LYS A CA 1
ATOM 1139 C C . LYS A 1 158 ? -20.949 10.887 24.116 1.00 33.43 158 LYS A C 1
ATOM 1140 O O . LYS A 1 158 ? -20.133 9.966 23.997 1.00 34.47 158 LYS A O 1
ATOM 1146 N N . GLY A 1 159 ? -20.707 12.118 23.681 1.00 31.19 159 GLY A N 1
ATOM 1147 C CA . GLY A 1 159 ? -19.426 12.455 23.095 1.00 34.29 159 GLY A CA 1
ATOM 1148 C C . GLY A 1 159 ? -19.515 13.077 21.708 1.00 32.81 159 GLY A C 1
ATOM 1149 O O . GLY A 1 159 ? -18.581 13.725 21.288 1.00 32.23 159 GLY A O 1
ATOM 1150 N N . TRP A 1 160 ? -20.622 12.869 20.984 1.00 31.54 160 TRP A N 1
ATOM 1151 C CA . TRP A 1 160 ? -20.678 13.369 19.612 1.00 29.34 160 TRP A CA 1
ATOM 1152 C C . TRP A 1 160 ? -20.609 14.877 19.569 1.00 29.62 160 TRP A C 1
ATOM 1153 O O . TRP A 1 160 ? -19.961 15.425 18.679 1.00 30.51 160 TRP A O 1
ATOM 1164 N N . GLU A 1 161 ? -21.228 15.553 20.548 1.00 28.66 161 GLU A N 1
ATOM 1165 C CA . GLU A 1 161 ? -21.204 17.047 20.568 1.00 30.75 161 GLU A CA 1
ATOM 1166 C C . GLU A 1 161 ? -19.779 17.598 20.734 1.00 29.93 161 GLU A C 1
ATOM 1167 O O . GLU A 1 161 ? -19.423 18.620 20.159 1.00 30.53 161 GLU A O 1
ATOM 1173 N N . HIS A 1 162 ? -18.984 16.923 21.565 1.00 30.92 162 HIS A N 1
ATOM 1174 C CA . HIS A 1 162 ? -17.590 17.285 21.766 1.00 31.10 162 HIS A CA 1
ATOM 1175 C C . HIS A 1 162 ? -16.882 17.132 20.418 1.00 30.36 162 HIS A C 1
ATOM 1176 O O . HIS A 1 162 ? -16.167 18.009 19.968 1.00 27.41 162 HIS A O 1
ATOM 1183 N N . PHE A 1 163 ? -17.139 16.007 19.760 1.00 29.60 163 PHE A N 1
ATOM 1184 C CA . PHE A 1 163 ? -16.520 15.668 18.470 1.00 30.33 163 PHE A CA 1
ATOM 1185 C C . PHE A 1 163 ? -16.911 16.665 17.362 1.00 30.42 163 PHE A C 1
ATOM 1186 O O . PHE A 1 163 ? -16.042 17.137 16.623 1.00 33.35 163 PHE A O 1
ATOM 1194 N N . THR A 1 164 ? -18.200 16.998 17.265 1.00 29.52 164 THR A N 1
ATOM 1195 C CA . THR A 1 164 ? -18.669 17.898 16.202 1.00 27.96 164 THR A CA 1
ATOM 1196 C C . THR A 1 164 ? -18.374 19.376 16.492 1.00 29.97 164 THR A C 1
ATOM 1197 O O . THR A 1 164 ? -18.254 20.153 15.580 1.00 29.09 164 THR A O 1
ATOM 1201 N N . ASP A 1 165 ? -18.199 19.756 17.757 1.00 29.76 165 ASP A N 1
ATOM 1202 C CA . ASP A 1 165 ? -17.685 21.079 18.066 1.00 29.49 165 ASP A CA 1
ATOM 1203 C C . ASP A 1 165 ? -16.246 21.162 17.584 1.00 29.81 165 ASP A C 1
ATOM 1204 O O . ASP A 1 165 ? -15.825 22.200 17.110 1.00 29.45 165 ASP A O 1
ATOM 1209 N N . ALA A 1 166 ? -15.503 20.055 17.686 1.00 30.38 166 ALA A N 1
ATOM 1210 C CA . ALA A 1 166 ? -14.125 20.009 17.181 1.00 29.47 166 ALA A CA 1
ATOM 1211 C C . ALA A 1 166 ? -14.094 20.157 15.670 1.00 30.47 166 ALA A C 1
ATOM 1212 O O . ALA A 1 166 ? -13.202 20.823 15.143 1.00 28.84 166 ALA A O 1
ATOM 1214 N N . VAL A 1 167 ? -15.079 19.567 14.976 1.00 29.97 167 VAL A N 1
ATOM 1215 C CA . VAL A 1 167 ? -15.242 19.846 13.546 1.00 28.27 167 VAL A CA 1
ATOM 1216 C C . VAL A 1 167 ? -15.479 21.352 13.296 1.00 28.71 167 VAL A C 1
ATOM 1217 O O . VAL A 1 167 ? -14.822 21.962 12.446 1.00 27.25 167 VAL A O 1
ATOM 1221 N N . ILE A 1 168 ? -16.461 21.940 13.997 1.00 26.62 168 ILE A N 1
ATOM 1222 C CA . ILE A 1 168 ? -16.776 23.364 13.840 1.00 28.06 168 ILE A CA 1
ATOM 1223 C C . ILE A 1 168 ? -15.553 24.254 14.059 1.00 29.32 168 ILE A C 1
ATOM 1224 O O . ILE A 1 168 ? -15.323 25.213 13.305 1.00 30.02 168 ILE A O 1
ATOM 1229 N N . LYS A 1 169 ? -14.783 23.933 15.111 1.00 28.11 169 LYS A N 1
ATOM 1230 C CA . LYS A 1 169 ? -13.579 24.659 15.453 1.00 30.74 169 LYS A CA 1
ATOM 1231 C C . LYS A 1 169 ? -12.529 24.560 14.336 1.00 30.57 169 LYS A C 1
ATOM 1232 O O . LYS A 1 169 ? -11.907 25.566 13.990 1.00 31.79 169 LYS A O 1
ATOM 1238 N N . ALA A 1 170 ? -12.360 23.362 13.779 1.00 29.99 170 ALA A N 1
ATOM 1239 C CA . ALA A 1 170 ? -11.379 23.127 12.718 1.00 31.64 170 ALA A CA 1
ATOM 1240 C C . ALA A 1 170 ? -11.774 23.910 11.472 1.00 31.22 170 ALA A C 1
ATOM 1241 O O . ALA A 1 170 ? -10.914 24.491 10.813 1.00 32.61 170 ALA A O 1
ATOM 1243 N N . VAL A 1 171 ? -13.075 23.956 11.163 1.00 28.99 171 VAL A N 1
ATOM 1244 C CA . VAL A 1 171 ? -13.576 24.767 10.062 1.00 28.18 171 VAL A CA 1
ATOM 1245 C C . VAL A 1 171 ? -13.383 26.266 10.327 1.00 30.46 171 VAL A C 1
ATOM 1246 O O . VAL A 1 171 ? -12.956 27.042 9.436 1.00 30.76 171 VAL A O 1
ATOM 1250 N N . ASN A 1 172 ? -13.719 26.698 11.541 1.00 28.51 172 ASN A N 1
ATOM 1251 C CA . ASN A 1 172 ? -13.516 28.108 11.934 1.00 31.14 172 ASN A CA 1
ATOM 1252 C C . ASN A 1 172 ? -12.044 28.505 11.865 1.00 30.25 172 ASN A C 1
ATOM 1253 O O . ASN A 1 172 ? -11.721 29.680 11.638 1.00 30.48 172 ASN A O 1
ATOM 1258 N N . ALA A 1 173 ? -11.157 27.544 12.082 1.00 28.86 173 ALA A N 1
ATOM 1259 C CA . ALA A 1 173 ? -9.707 27.837 12.038 1.00 33.37 173 ALA A CA 1
ATOM 1260 C C . ALA A 1 173 ? -9.197 28.103 10.616 1.00 35.83 173 ALA A C 1
ATOM 1261 O O . ALA A 1 173 ? -8.085 28.590 10.441 1.00 33.66 173 ALA A O 1
ATOM 1263 N N . LYS A 1 174 ? -10.012 27.838 9.603 1.00 34.73 174 LYS A N 1
ATOM 1264 C CA . LYS A 1 174 ? -9.600 28.172 8.224 1.00 33.26 174 LYS A CA 1
ATOM 1265 C C . LYS A 1 174 ? -9.589 29.659 7.960 1.00 35.07 174 LYS A C 1
ATOM 1266 O O . LYS A 1 174 ? -10.446 30.386 8.450 1.00 32.57 174 LYS A O 1
ATOM 1272 N N . GLU A 1 175 ? -8.643 30.106 7.133 1.00 35.54 175 GLU A N 1
ATOM 1273 C CA . GLU A 1 175 ? -8.558 31.524 6.822 1.00 37.52 175 GLU A CA 1
ATOM 1274 C C . GLU A 1 175 ? -9.578 31.957 5.750 1.00 37.85 175 GLU A C 1
ATOM 1275 O O . GLU A 1 175 ? -10.157 33.033 5.829 1.00 39.18 175 GLU A O 1
ATOM 1281 N N . GLU A 1 176 ? -9.792 31.113 4.751 1.00 35.71 176 GLU A N 1
ATOM 1282 C CA . GLU A 1 176 ? -10.727 31.409 3.670 1.00 36.48 176 GLU A CA 1
ATOM 1283 C C . GLU A 1 176 ? -12.167 31.347 4.186 1.00 34.86 176 GLU A C 1
ATOM 1284 O O . GLU A 1 176 ? -12.503 30.428 4.949 1.00 34.79 176 GLU A O 1
ATOM 1290 N N . ARG A 1 177 ? -12.984 32.319 3.780 1.00 32.04 177 ARG A N 1
ATOM 1291 C CA . ARG A 1 177 ? -14.373 32.477 4.264 1.00 33.16 177 ARG A CA 1
ATOM 1292 C C . ARG A 1 177 ? -15.206 31.191 4.204 1.00 33.30 177 ARG A C 1
ATOM 1293 O O . ARG A 1 177 ? -15.255 30.496 3.170 1.00 30.71 177 ARG A O 1
ATOM 1301 N N . VAL A 1 178 ? -15.863 30.895 5.316 1.00 30.54 178 VAL A N 1
ATOM 1302 C CA . VAL A 1 178 ? -16.880 29.861 5.385 1.00 29.59 178 VAL A CA 1
ATOM 1303 C C . VAL A 1 178 ? -18.159 30.520 5.870 1.00 32.78 178 VAL A C 1
ATOM 1304 O O . VAL A 1 178 ? -18.118 31.392 6.771 1.00 29.05 178 VAL A O 1
ATOM 1308 N N . VAL A 1 179 ? -19.285 30.128 5.260 1.00 29.68 179 VAL A N 1
ATOM 1309 C CA . VAL A 1 179 ? -20.594 30.568 5.703 1.00 29.09 179 VAL A CA 1
ATOM 1310 C C . VAL A 1 179 ? -21.190 29.497 6.614 1.00 29.59 179 VAL A C 1
ATOM 1311 O O . VAL A 1 179 ? -21.321 28.333 6.217 1.00 28.08 179 VAL A O 1
ATOM 1315 N N . PHE A 1 180 ? -21.485 29.864 7.860 1.00 30.81 180 PHE A N 1
ATOM 1316 C CA . PHE A 1 180 ? -22.063 28.905 8.831 1.00 29.40 180 PHE A CA 1
ATOM 1317 C C . PHE A 1 180 ? -23.541 29.245 8.915 1.00 31.28 180 PHE A C 1
ATOM 1318 O O . PHE A 1 180 ? -23.906 30.391 9.232 1.00 31.72 180 PHE A O 1
ATOM 1326 N N . ILE A 1 181 ? -24.396 28.288 8.576 1.00 30.47 181 ILE A N 1
ATOM 1327 C CA . ILE A 1 181 ? -25.850 28.518 8.538 1.00 28.73 181 ILE A CA 1
ATOM 1328 C C . ILE A 1 181 ? -26.395 27.832 9.806 1.00 30.92 181 ILE A C 1
ATOM 1329 O O . ILE A 1 181 ? -26.316 26.587 9.943 1.00 29.59 181 ILE A O 1
ATOM 1334 N N . LEU A 1 182 ? -26.931 28.648 10.714 1.00 32.63 182 LEU A N 1
ATOM 1335 C CA . LEU A 1 182 ? -27.387 28.184 12.053 1.00 29.77 182 LEU A CA 1
ATOM 1336 C C . LEU A 1 182 ? -28.899 28.374 12.191 1.00 28.96 182 LEU A C 1
ATOM 1337 O O . LEU A 1 182 ? -29.404 29.484 12.359 1.00 32.79 182 LEU A O 1
ATOM 1342 N N . TRP A 1 183 ? -29.620 27.279 12.121 1.00 28.50 183 TRP A N 1
ATOM 1343 C CA . TRP A 1 183 ? -31.057 27.322 12.158 1.00 31.09 183 TRP A CA 1
ATOM 1344 C C . TRP A 1 183 ? -31.551 26.834 13.506 1.00 31.66 183 TRP A C 1
ATOM 1345 O O . TRP A 1 183 ? -31.226 25.711 13.917 1.00 34.18 183 TRP A O 1
ATOM 1356 N N . GLY A 1 184 ? -32.355 27.657 14.188 1.00 35.17 184 GLY A N 1
ATOM 1357 C CA . GLY A 1 184 ? -32.938 27.269 15.483 1.00 32.37 184 GLY A CA 1
ATOM 1358 C C . GLY A 1 184 ? -32.059 27.555 16.701 1.00 39.27 184 GLY A C 1
ATOM 1359 O O . GLY A 1 184 ? -30.852 27.810 16.585 1.00 32.61 184 GLY A O 1
ATOM 1360 N N . SER A 1 185 ? -32.661 27.473 17.893 1.00 34.66 185 SER A N 1
ATOM 1361 C CA . SER A 1 185 ? -31.996 27.892 19.136 1.00 39.58 185 SER A CA 1
ATOM 1362 C C . SER A 1 185 ? -30.770 27.073 19.507 1.00 39.04 185 SER A C 1
ATOM 1363 O O . SER A 1 185 ? -29.800 27.583 20.078 1.00 39.64 185 SER A O 1
ATOM 1366 N N . TYR A 1 186 ? -30.823 25.790 19.210 1.00 37.92 186 TYR A N 1
ATOM 1367 C CA . TYR A 1 186 ? -29.709 24.920 19.498 1.00 38.37 186 TYR A CA 1
ATOM 1368 C C . TYR A 1 186 ? -28.460 25.245 18.628 1.00 37.35 186 TYR A C 1
ATOM 1369 O O . TYR A 1 186 ? -27.338 25.408 19.137 1.00 35.62 186 TYR A O 1
ATOM 1378 N N . ALA A 1 187 ? -28.653 25.349 17.316 1.00 32.74 187 ALA A N 1
ATOM 1379 C CA . ALA A 1 187 ? -27.511 25.631 16.422 1.00 33.23 187 ALA A CA 1
ATOM 1380 C C . ALA A 1 187 ? -26.960 27.031 16.660 1.00 32.05 187 ALA A C 1
ATOM 1381 O O . ALA A 1 187 ? -25.758 27.288 16.539 1.00 33.41 187 ALA A O 1
ATOM 1383 N N . ARG A 1 188 ? -27.837 27.945 17.050 1.00 33.90 188 ARG A N 1
ATOM 1384 C CA . ARG A 1 188 ? -27.438 29.333 17.233 1.00 37.02 188 ARG A CA 1
ATOM 1385 C C . ARG A 1 188 ? -26.499 29.521 18.435 1.00 34.54 188 ARG A C 1
ATOM 1386 O O . ARG A 1 188 ? -25.710 30.461 18.475 1.00 35.88 188 ARG A O 1
ATOM 1394 N N . LYS A 1 189 ? -26.511 28.568 19.350 1.00 35.03 189 LYS A N 1
ATOM 1395 C CA . LYS A 1 189 ? -25.557 28.573 20.460 1.00 38.91 189 LYS A CA 1
ATOM 1396 C C . LYS A 1 189 ? -24.082 28.431 19.999 1.00 43.17 189 LYS A C 1
ATOM 1397 O O . LYS A 1 189 ? -23.162 28.787 20.755 1.00 41.39 189 LYS A O 1
ATOM 1403 N N . LYS A 1 190 ? -23.871 27.933 18.766 1.00 37.91 190 LYS A N 1
ATOM 1404 C CA . LYS A 1 190 ? -22.529 27.708 18.200 1.00 35.21 190 LYS A CA 1
ATOM 1405 C C . LYS A 1 190 ? -21.890 28.979 17.682 1.00 36.81 190 LYS A C 1
ATOM 1406 O O . LYS A 1 190 ? -20.679 29.017 17.396 1.00 35.10 190 LYS A O 1
ATOM 1412 N N . LYS A 1 191 ? -22.703 30.022 17.547 1.00 37.29 191 LYS A N 1
ATOM 1413 C CA . LYS A 1 191 ? -22.218 31.306 17.068 1.00 39.21 191 LYS A CA 1
ATOM 1414 C C . LYS A 1 191 ? -20.955 31.749 17.807 1.00 39.00 191 LYS A C 1
ATOM 1415 O O . LYS A 1 191 ? -20.063 32.338 17.195 1.00 38.05 191 LYS A O 1
ATOM 1421 N N . LYS A 1 192 ? -20.857 31.438 19.104 1.00 39.55 192 LYS A N 1
ATOM 1422 C CA . LYS A 1 192 ? -19.685 31.848 19.912 1.00 42.36 192 LYS A CA 1
ATOM 1423 C C . LYS A 1 192 ? -18.383 31.186 19.461 1.00 39.74 192 LYS A C 1
ATOM 1424 O O . LYS A 1 192 ? -17.315 31.716 19.703 1.00 38.06 192 LYS A O 1
ATOM 1430 N N . LEU A 1 193 ? -18.479 30.044 18.779 1.00 36.29 193 LEU A N 1
ATOM 1431 C CA . LEU A 1 193 ? -17.292 29.411 18.186 1.00 35.13 193 LEU A CA 1
ATOM 1432 C C . LEU A 1 193 ? -16.771 30.081 16.903 1.00 34.36 193 LEU A C 1
ATOM 1433 O O . LEU A 1 193 ? -15.632 29.843 16.496 1.00 40.36 193 LEU A O 1
ATOM 1438 N N . ILE A 1 194 ? -17.593 30.897 16.250 1.00 34.97 194 ILE A N 1
ATOM 1439 C CA . ILE A 1 194 ? -17.216 31.435 14.955 1.00 34.92 194 ILE A CA 1
ATOM 1440 C C . ILE A 1 194 ? -16.481 32.754 15.143 1.00 35.49 194 ILE A C 1
ATOM 1441 O O . ILE A 1 194 ? -17.074 33.813 15.083 1.00 40.67 194 ILE A O 1
ATOM 1446 N N . THR A 1 195 ? -15.187 32.676 15.375 1.00 36.35 195 THR A N 1
ATOM 1447 C CA . THR A 1 195 ? -14.394 33.870 15.643 1.00 40.98 195 THR A CA 1
ATOM 1448 C C . THR A 1 195 ? -13.512 34.275 14.465 1.00 44.19 195 THR A C 1
ATOM 1449 O O . THR A 1 195 ? -12.932 35.372 14.476 1.00 46.26 195 THR A O 1
ATOM 1453 N N . GLY A 1 196 ? -13.408 33.406 13.448 1.00 40.48 196 GLY A N 1
ATOM 1454 C CA . GLY A 1 196 ? -12.563 33.690 12.282 1.00 36.07 196 GLY A CA 1
ATOM 1455 C C . GLY A 1 196 ? -12.949 34.981 11.577 1.00 36.56 196 GLY A C 1
ATOM 1456 O O . GLY A 1 196 ? -14.131 35.238 11.265 1.00 36.17 196 GLY A O 1
ATOM 1457 N N . LYS A 1 197 ? -11.952 35.804 11.282 1.00 39.32 197 LYS A N 1
ATOM 1458 C CA . LYS A 1 197 ? -12.239 37.147 10.758 1.00 38.44 197 LYS A CA 1
ATOM 1459 C C . LYS A 1 197 ? -12.970 37.160 9.408 1.00 39.19 197 LYS A C 1
ATOM 1460 O O . LYS A 1 197 ? -13.721 38.079 9.120 1.00 39.07 197 LYS A O 1
ATOM 1466 N N . ASN A 1 198 ? -12.817 36.095 8.616 1.00 36.95 198 ASN A N 1
ATOM 1467 C CA . ASN A 1 198 ? -13.425 36.063 7.271 1.00 38.79 198 ASN A CA 1
ATOM 1468 C C . ASN A 1 198 ? -14.768 35.328 7.185 1.00 37.96 198 ASN A C 1
ATOM 1469 O O . ASN A 1 198 ? -15.418 35.320 6.143 1.00 37.85 198 ASN A O 1
ATOM 1474 N N . HIS A 1 199 ? -15.169 34.701 8.281 1.00 35.23 199 HIS A N 1
ATOM 1475 C CA . HIS A 1 199 ? -16.381 33.908 8.276 1.00 36.25 199 HIS A CA 1
ATOM 1476 C C . HIS A 1 199 ? -17.614 34.724 8.426 1.00 37.16 199 HIS A C 1
ATOM 1477 O O . HIS A 1 199 ? -17.564 35.911 8.818 1.00 37.86 199 HIS A O 1
ATOM 1484 N N . VAL A 1 200 ? -18.729 34.115 8.023 1.00 36.35 200 VAL A N 1
ATOM 1485 C CA . VAL A 1 200 ? -20.049 34.747 8.046 1.00 34.58 200 VAL A CA 1
ATOM 1486 C C . VAL A 1 200 ? -21.034 33.775 8.711 1.00 37.27 200 VAL A C 1
ATOM 1487 O O . VAL A 1 200 ? -21.014 32.566 8.435 1.00 34.31 200 VAL A O 1
ATOM 1491 N N . VAL A 1 201 ? -21.882 34.304 9.589 1.00 32.52 201 VAL A N 1
ATOM 1492 C CA . VAL A 1 201 ? -22.951 33.507 10.204 1.00 33.77 201 VAL A CA 1
ATOM 1493 C C . VAL A 1 201 ? -24.298 33.939 9.643 1.00 34.77 201 VAL A C 1
ATOM 1494 O O . VAL A 1 201 ? -24.642 35.126 9.617 1.00 34.6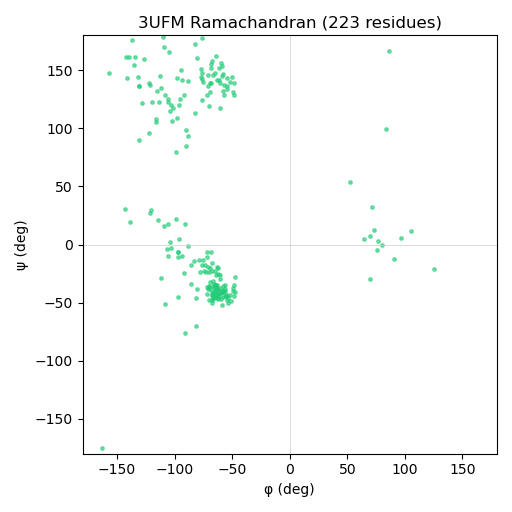9 201 VAL A O 1
ATOM 1498 N N . ILE A 1 202 ? -25.065 32.980 9.181 1.00 31.46 202 ILE A N 1
ATOM 1499 C CA . ILE A 1 202 ? -26.417 33.260 8.733 1.00 36.31 202 ILE A CA 1
ATOM 1500 C C . ILE A 1 202 ? -27.276 32.528 9.736 1.00 40.95 202 ILE A C 1
ATOM 1501 O O . ILE A 1 202 ? -27.111 31.318 9.933 1.00 40.09 202 ILE A O 1
ATOM 1506 N N . GLU A 1 203 ? -28.167 33.257 10.397 1.00 39.15 203 GLU A N 1
ATOM 1507 C CA . GLU A 1 203 ? -28.963 32.639 11.460 1.00 39.10 203 GLU A CA 1
ATOM 1508 C C . GLU A 1 203 ? -30.437 32.963 11.322 1.00 39.75 203 GLU A C 1
ATOM 1509 O O . GLU A 1 203 ? -30.814 34.068 10.916 1.00 38.72 203 GLU A O 1
ATOM 1515 N N . SER A 1 204 ? -31.274 31.998 11.664 1.00 35.56 204 SER A N 1
ATOM 1516 C CA . SER A 1 204 ? -32.711 32.228 11.707 1.00 37.22 204 SER A CA 1
ATOM 1517 C C . SER A 1 204 ? -33.380 31.117 12.509 1.00 37.15 204 SER A C 1
ATOM 1518 O O . SER A 1 204 ? -32.694 30.236 13.083 1.00 36.79 204 SER A O 1
ATOM 1521 N N . GLY A 1 205 ? -34.716 31.155 12.536 1.00 36.32 205 GLY A N 1
ATOM 1522 C CA . GLY A 1 205 ? -35.500 30.066 13.111 1.00 34.74 205 GLY A CA 1
ATOM 1523 C C . GLY A 1 205 ? -35.299 28.795 12.319 1.00 34.89 205 GLY A C 1
ATOM 1524 O O . GLY A 1 205 ? -34.845 28.824 11.166 1.00 37.10 205 GLY A O 1
ATOM 1525 N N . HIS A 1 206 ? -35.655 27.675 12.926 1.00 31.77 206 HIS A N 1
ATOM 1526 C CA . HIS A 1 206 ? -35.528 26.377 12.284 1.00 34.38 206 HIS A CA 1
ATOM 1527 C C . HIS A 1 206 ? -36.633 26.118 11.257 1.00 36.89 206 HIS A C 1
ATOM 1528 O O . HIS A 1 206 ? -37.784 26.524 11.479 1.00 35.07 206 HIS A O 1
ATOM 1535 N N . PRO A 1 207 ? -36.316 25.420 10.126 1.00 34.27 207 PRO A N 1
ATOM 1536 C CA . PRO A 1 207 ? -37.348 25.083 9.105 1.00 37.22 207 PRO A CA 1
ATOM 1537 C C . PRO A 1 207 ? -38.422 24.071 9.531 1.00 36.65 207 PRO A C 1
ATOM 1538 O O . PRO A 1 207 ? -39.376 23.824 8.785 1.00 38.39 207 PRO A O 1
ATOM 1542 N N . SER A 1 208 ? -38.280 23.476 10.714 1.00 37.82 208 SER A N 1
ATOM 1543 C CA . SER A 1 208 ? -39.313 22.576 11.255 1.00 38.90 208 SER A CA 1
ATOM 1544 C C . SER A 1 208 ? -40.705 23.246 11.241 1.00 34.30 208 SER A C 1
ATOM 1545 O O . SER A 1 208 ? -40.818 24.432 11.528 1.00 32.45 208 SER A O 1
ATOM 1548 N N . PRO A 1 209 ? -41.764 22.490 10.900 1.00 38.14 209 PRO A N 1
ATOM 1549 C CA . PRO A 1 209 ? -43.137 23.050 11.026 1.00 36.77 209 PRO A CA 1
ATOM 1550 C C . PRO A 1 209 ? -43.446 23.760 12.362 1.00 38.68 209 PRO A C 1
ATOM 1551 O O . PRO A 1 209 ? -44.262 24.663 12.369 1.00 41.20 209 PRO A O 1
ATOM 1555 N N . LEU A 1 210 ? -42.782 23.375 13.461 1.00 37.89 210 LEU A N 1
ATOM 1556 C CA . LEU A 1 210 ? -42.983 23.998 14.787 1.00 35.89 210 LEU A CA 1
ATOM 1557 C C . LEU A 1 210 ? -42.570 25.460 14.843 1.00 36.98 210 LEU A C 1
ATOM 1558 O O . LEU A 1 210 ? -43.077 26.230 15.670 1.00 32.98 210 LEU A O 1
ATOM 1563 N N . SER A 1 211 ? -41.635 25.843 13.971 1.00 33.54 211 SER A N 1
ATOM 1564 C CA . SER A 1 211 ? -41.074 27.179 13.997 1.00 36.52 211 SER A CA 1
ATOM 1565 C C . SER A 1 211 ? -40.892 27.754 12.596 1.00 35.17 211 SER A C 1
ATOM 1566 O O . SER A 1 211 ? -40.132 28.693 12.422 1.00 36.17 211 SER A O 1
ATOM 1569 N N . GLU A 1 212 ? -41.589 27.195 11.609 1.00 36.72 212 GLU A N 1
ATOM 1570 C CA . GLU A 1 212 ? -41.388 27.597 10.201 1.00 38.65 212 GLU A CA 1
ATOM 1571 C C . GLU A 1 212 ? -41.601 29.097 9.936 1.00 42.01 212 GLU A C 1
ATOM 1572 O O . GLU A 1 212 ? -41.010 29.651 8.985 1.00 40.66 212 GLU A O 1
ATOM 1578 N N A GLN A 1 213 ? -42.412 29.760 10.771 0.50 40.47 213 GLN A N 1
ATOM 1579 N N B GLN A 1 213 ? -42.411 29.736 10.784 0.50 39.90 213 GLN A N 1
ATOM 1580 C CA A GLN A 1 213 ? -42.679 31.210 10.631 0.50 38.62 213 GLN A CA 1
ATOM 1581 C CA B GLN A 1 213 ? -42.693 31.179 10.719 0.50 38.09 213 GLN A CA 1
ATOM 1582 C C A GLN A 1 213 ? -41.416 32.044 10.825 0.50 37.05 213 GLN A C 1
ATOM 1583 C C B GLN A 1 213 ? -41.434 32.025 10.840 0.50 36.56 213 GLN A C 1
ATOM 1584 O O A GLN A 1 213 ? -41.350 33.173 10.340 0.50 36.71 213 GLN A O 1
ATOM 1585 O O B GLN A 1 213 ? -41.387 33.138 10.319 0.50 36.28 213 GLN A O 1
ATOM 1596 N N . TYR A 1 214 ? -40.426 31.510 11.548 1.00 35.15 214 TYR A N 1
ATOM 1597 C CA . TYR A 1 214 ? -39.164 32.233 11.749 1.00 34.74 214 TYR A CA 1
ATOM 1598 C C . TYR A 1 214 ? -38.105 31.780 10.730 1.00 38.18 214 TYR A C 1
ATOM 1599 O O . TYR A 1 214 ? -36.936 32.200 10.812 1.00 39.25 214 TYR A O 1
ATOM 1608 N N . PHE A 1 215 ? -38.517 30.924 9.802 1.00 36.52 215 PHE A N 1
ATOM 1609 C CA . PHE A 1 215 ? -37.615 30.429 8.750 1.00 36.51 215 PHE A CA 1
ATOM 1610 C C . PHE A 1 215 ? -37.983 31.041 7.377 1.00 40.00 215 PHE A C 1
ATOM 1611 O O . PHE A 1 215 ? -37.110 31.595 6.699 1.00 40.48 215 PHE A O 1
ATOM 1619 N N . PHE A 1 216 ? -39.260 30.955 6.990 1.00 37.85 216 PHE A N 1
ATOM 1620 C CA . PHE A 1 216 ? -39.739 31.469 5.701 1.00 38.98 216 PHE A CA 1
ATOM 1621 C C . PHE A 1 216 ? -39.397 32.928 5.460 1.00 39.83 216 PHE A C 1
ATOM 1622 O O . PHE A 1 216 ? -39.480 33.766 6.366 1.00 38.55 216 PHE A O 1
ATOM 1630 N N . GLY A 1 217 ? -38.953 33.210 4.239 1.00 41.19 217 GLY A N 1
ATOM 1631 C CA . GLY A 1 217 ? -38.528 34.545 3.861 1.00 41.40 217 GLY A CA 1
ATOM 1632 C C . GLY A 1 217 ? -37.162 35.010 4.337 1.00 39.25 217 GLY A C 1
ATOM 1633 O O . GLY A 1 217 ? -36.789 36.145 4.072 1.00 40.76 217 GLY A O 1
ATOM 1634 N N . THR A 1 218 ? -36.391 34.166 5.017 1.00 36.49 218 THR A N 1
ATOM 1635 C CA . THR A 1 218 ? -35.060 34.603 5.474 1.00 34.77 218 THR A CA 1
ATOM 1636 C C . THR A 1 218 ? -33.968 34.483 4.371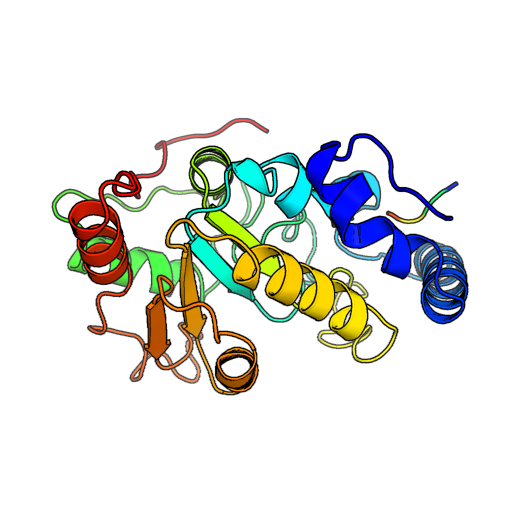 1.00 36.54 218 THR A C 1
ATOM 1637 O O . THR A 1 218 ? -32.884 35.028 4.530 1.00 36.24 218 THR A O 1
ATOM 1641 N N . ARG A 1 219 ? -34.264 33.761 3.289 1.00 35.70 219 ARG A N 1
ATOM 1642 C CA . ARG A 1 219 ? -33.390 33.705 2.097 1.00 38.10 219 ARG A CA 1
ATOM 1643 C C . ARG A 1 219 ? -31.949 33.346 2.465 1.00 34.85 219 ARG A C 1
ATOM 1644 O O . ARG A 1 219 ? -31.040 34.084 2.121 1.00 37.03 219 ARG A O 1
ATOM 1652 N N . PRO A 1 220 ? -31.730 32.236 3.192 1.00 33.15 220 PRO A N 1
ATOM 1653 C CA . PRO A 1 220 ? -30.352 31.981 3.615 1.00 32.94 220 PRO A CA 1
ATOM 1654 C C . PRO A 1 220 ? -29.435 31.558 2.425 1.00 33.19 220 PRO A C 1
ATOM 1655 O O . PRO A 1 220 ? -28.214 31.663 2.528 1.00 35.07 220 PRO A O 1
ATOM 1659 N N . PHE A 1 221 ? -30.031 31.103 1.334 1.00 34.92 221 PHE A N 1
ATOM 1660 C CA . PHE A 1 221 ? -29.284 30.491 0.221 1.00 34.49 221 PHE A CA 1
ATOM 1661 C C . PHE A 1 221 ? -28.676 31.533 -0.707 1.00 35.71 221 PHE A C 1
ATOM 1662 O O . PHE A 1 221 ? -27.499 31.435 -1.018 1.00 34.93 221 PHE A O 1
ATOM 1670 N N . SER A 1 222 ? -29.463 32.547 -1.088 1.00 35.54 222 SER A N 1
ATOM 1671 C CA . SER A 1 222 ? -28.939 33.707 -1.784 1.00 38.91 222 SER A CA 1
ATOM 1672 C C . SER A 1 222 ? -27.978 34.491 -0.901 1.00 36.66 222 SER A C 1
ATOM 1673 O O . SER A 1 222 ? -26.902 34.909 -1.353 1.00 37.28 222 SER A O 1
ATOM 1676 N N . LYS A 1 223 ? -28.346 34.718 0.368 1.00 35.04 223 LYS A N 1
ATOM 1677 C CA . LYS A 1 223 ? -27.420 35.393 1.282 1.00 33.30 223 LYS A CA 1
ATOM 1678 C C . LYS A 1 223 ? -26.069 34.676 1.392 1.00 33.02 223 LYS A C 1
ATOM 1679 O O . LYS A 1 223 ? -25.010 35.314 1.530 1.00 32.31 223 LYS A O 1
ATOM 1685 N N . THR A 1 224 ? -26.087 33.341 1.395 1.00 32.63 224 THR A N 1
ATOM 1686 C CA . THR A 1 224 ? -24.830 32.573 1.518 1.00 30.77 224 THR A CA 1
ATOM 1687 C C . THR A 1 224 ? -24.026 32.823 0.216 1.00 30.12 224 THR A C 1
ATOM 1688 O O . THR A 1 224 ? -22.835 33.115 0.244 1.00 32.03 224 THR A O 1
ATOM 1692 N N . ASN A 1 225 ? -24.716 32.783 -0.914 1.00 30.03 225 ASN A N 1
ATOM 1693 C CA . ASN A 1 225 ? -24.044 33.010 -2.190 1.00 32.14 225 ASN A CA 1
ATOM 1694 C C . ASN A 1 225 ? -23.504 34.403 -2.319 1.00 32.94 225 ASN A C 1
ATOM 1695 O O . ASN A 1 225 ? -22.453 34.589 -2.904 1.00 34.38 225 ASN A O 1
ATOM 1700 N N . GLU A 1 226 ? -24.214 35.388 -1.780 1.00 33.09 226 GLU A N 1
ATOM 1701 C CA . GLU A 1 226 ? -23.682 36.756 -1.817 1.00 34.96 226 GLU A CA 1
ATOM 1702 C C . GLU A 1 226 ? -22.390 36.865 -1.027 1.00 36.46 226 GLU A C 1
ATOM 1703 O O . GLU A 1 226 ? -21.416 37.480 -1.487 1.00 38.82 226 GLU A O 1
ATOM 1709 N N . ALA A 1 227 ? -22.350 36.230 0.140 1.00 36.04 227 ALA A N 1
ATOM 1710 C CA . ALA A 1 227 ? -21.160 36.257 0.984 1.00 33.38 227 ALA A CA 1
ATOM 1711 C C . ALA A 1 227 ? -19.982 35.553 0.296 1.00 32.73 227 ALA A C 1
ATOM 1712 O O . ALA A 1 227 ? -18.835 36.020 0.380 1.00 31.36 227 ALA A O 1
ATOM 1714 N N . LEU A 1 228 ? -20.271 34.427 -0.361 1.00 31.26 228 LEU A N 1
ATOM 1715 C CA . LEU A 1 228 ? -19.249 33.657 -1.051 1.00 32.47 228 LEU A CA 1
ATOM 1716 C C . LEU A 1 228 ? -18.707 34.434 -2.257 1.00 33.61 228 LEU A C 1
ATOM 1717 O O . LEU A 1 228 ? -17.493 34.524 -2.427 1.00 34.31 228 LEU A O 1
ATOM 1722 N N . GLU A 1 229 ? -19.617 34.978 -3.082 1.00 34.07 229 GLU A N 1
ATOM 1723 C CA . GLU A 1 229 ? -19.235 35.789 -4.255 1.00 38.09 229 GLU A CA 1
ATOM 1724 C C . GLU A 1 229 ? -18.293 36.931 -3.855 1.00 37.28 229 GLU A C 1
ATOM 1725 O O . GLU A 1 229 ? -17.263 37.202 -4.528 1.00 35.72 229 GLU A O 1
ATOM 1731 N N . LYS A 1 230 ? -18.659 37.621 -2.776 1.00 38.86 230 LYS A N 1
ATOM 1732 C CA . LYS A 1 230 ? -17.909 38.769 -2.275 1.00 38.97 230 LYS A CA 1
ATOM 1733 C C . LYS A 1 230 ? -16.508 38.377 -1.909 1.00 40.92 230 LYS A C 1
ATOM 1734 O O . LYS A 1 230 ? -15.573 39.144 -2.115 1.00 40.81 230 LYS A O 1
ATOM 1740 N N . ALA A 1 231 ? -16.362 37.179 -1.354 1.00 36.07 231 ALA A N 1
ATOM 1741 C CA . ALA A 1 231 ? -15.060 36.707 -0.952 1.00 35.94 231 ALA A CA 1
ATOM 1742 C C . ALA A 1 231 ? -14.298 35.979 -2.065 1.00 36.00 231 ALA A C 1
ATOM 1743 O O . ALA A 1 231 ? -13.163 35.567 -1.850 1.00 34.37 231 ALA A O 1
ATOM 1745 N N . GLY A 1 232 ? -14.891 35.827 -3.249 1.00 35.99 232 GLY A N 1
ATOM 1746 C CA . GLY A 1 232 ? -14.171 35.121 -4.312 1.00 35.42 232 GLY A CA 1
ATOM 1747 C C . GLY A 1 232 ? -14.103 33.636 -3.994 1.00 36.16 232 GLY A C 1
ATOM 1748 O O . GLY A 1 232 ? -13.135 32.965 -4.327 1.00 32.67 232 GLY A O 1
ATOM 1749 N N . ARG A 1 233 ? -15.135 33.123 -3.335 1.00 34.01 233 ARG A N 1
ATOM 1750 C CA . ARG A 1 233 ? -15.115 31.739 -2.867 1.00 34.67 233 ARG A CA 1
ATOM 1751 C C . ARG A 1 233 ? -16.020 30.821 -3.687 1.00 35.07 233 ARG A C 1
ATOM 1752 O O . ARG A 1 233 ? -16.064 29.613 -3.439 1.00 34.48 233 ARG A O 1
ATOM 1760 N N . GLY A 1 234 ? -16.758 31.387 -4.640 1.00 32.72 234 GLY A N 1
ATOM 1761 C CA . GLY A 1 234 ? -17.604 30.582 -5.528 1.00 32.44 234 GLY A CA 1
ATOM 1762 C C . GLY A 1 234 ? -18.973 30.248 -4.939 1.00 33.68 234 GLY A C 1
ATOM 1763 O O . GLY A 1 234 ?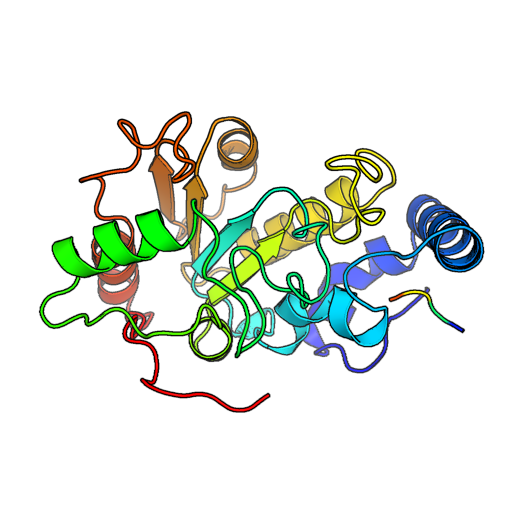 -19.108 29.289 -4.128 1.00 35.86 234 GLY A O 1
ATOM 1764 N N . PRO A 1 235 ? -20.007 30.999 -5.345 1.00 33.43 235 PRO A N 1
ATOM 1765 C CA . PRO A 1 235 ? -21.389 30.654 -4.943 1.00 33.10 235 PRO A CA 1
ATOM 1766 C C . PRO A 1 235 ? -21.791 29.181 -5.194 1.00 33.06 235 PRO A C 1
ATOM 1767 O O . PRO A 1 235 ? -21.384 28.558 -6.193 1.00 32.99 235 PRO A O 1
ATOM 1771 N N . VAL A 1 236 ? -22.591 28.622 -4.291 1.00 30.85 236 VAL A N 1
ATOM 1772 C CA . VAL A 1 236 ? -23.062 27.227 -4.407 1.00 28.98 236 VAL A CA 1
ATOM 1773 C C . VAL A 1 236 ? -24.169 27.166 -5.455 1.00 30.90 236 VAL A C 1
ATOM 1774 O O . VAL A 1 236 ? -24.972 28.077 -5.559 1.00 31.58 236 VAL A O 1
ATOM 1778 N N . GLU A 1 237 ? -24.171 26.084 -6.222 1.00 30.84 237 GLU A N 1
ATOM 1779 C CA . GLU A 1 237 ? -25.230 25.734 -7.158 1.00 30.94 237 GLU A CA 1
ATOM 1780 C C . GLU A 1 237 ? -26.314 24.905 -6.433 1.00 28.74 237 GLU A C 1
ATOM 1781 O O . GLU A 1 237 ? -26.182 23.692 -6.241 1.00 31.16 237 GLU A O 1
ATOM 1787 N N . TRP A 1 238 ? -27.329 25.604 -5.936 1.00 31.89 238 TRP A N 1
ATOM 1788 C CA . TRP A 1 238 ? -28.309 24.989 -5.009 1.00 31.79 238 TRP A CA 1
ATOM 1789 C C . TRP A 1 238 ? -29.221 24.041 -5.707 1.00 32.71 238 TRP A C 1
ATOM 1790 O O . TRP A 1 238 ? -29.739 23.113 -5.102 1.00 33.55 238 TRP A O 1
ATOM 1801 N N . GLN A 1 239 ? -29.395 24.213 -7.020 1.00 34.21 239 GLN A N 1
ATOM 1802 C CA . GLN A 1 239 ? -30.259 23.284 -7.762 1.00 34.42 239 GLN A CA 1
ATOM 1803 C C . GLN A 1 239 ? -29.810 21.833 -7.630 1.00 32.92 239 GLN A C 1
ATOM 1804 O O . GLN A 1 239 ? -28.648 21.504 -7.844 1.00 37.07 239 GLN A O 1
ATOM 1810 N N . LEU A 1 240 ? -30.752 20.973 -7.262 1.00 30.82 240 LEU A N 1
ATOM 1811 C CA . LEU A 1 240 ? -30.493 19.547 -7.140 1.00 33.60 240 LEU A CA 1
ATOM 1812 C C . LEU A 1 240 ? -30.858 18.794 -8.423 1.00 36.93 240 LEU A C 1
ATOM 1813 O O . LEU A 1 240 ? -31.764 19.223 -9.131 1.00 37.60 240 LEU A O 1
ATOM 1818 N N . PRO A 1 241 ? -30.164 17.673 -8.712 1.00 39.44 241 PRO A N 1
ATOM 1819 C CA . PRO A 1 241 ? -30.531 16.911 -9.910 1.00 43.24 241 PRO A CA 1
ATOM 1820 C C . PRO A 1 241 ? -31.932 16.350 -9.750 1.00 45.48 241 PRO A C 1
ATOM 1821 O O . PRO A 1 241 ? -32.357 16.036 -8.615 1.00 44.17 241 PRO A O 1
ATOM 1825 N N . ALA A 1 242 ? -32.658 16.233 -10.864 1.00 40.96 242 ALA A N 1
ATOM 1826 C CA . ALA A 1 242 ? -34.044 15.808 -10.809 1.00 41.05 242 ALA A CA 1
ATOM 1827 C C . ALA A 1 242 ? -34.210 14.368 -10.312 1.00 44.65 242 ALA A C 1
ATOM 1828 O O . ALA A 1 242 ? -35.177 14.063 -9.612 1.00 48.86 242 ALA A O 1
ATOM 1830 N N . THR A 1 243 ? -33.263 13.502 -10.654 1.00 46.52 243 THR A N 1
ATOM 1831 C CA . THR A 1 243 ? -33.226 12.116 -10.162 1.00 53.14 243 THR A CA 1
ATOM 1832 C C . THR A 1 243 ? -31.787 11.764 -9.743 1.00 51.86 243 THR A C 1
ATOM 1833 O O . THR A 1 243 ? -30.834 12.340 -10.255 1.00 54.03 243 THR A O 1
ATOM 1837 N N . VAL A 1 244 ? -31.624 10.813 -8.830 1.00 55.96 244 VAL A N 1
ATOM 1838 C CA . VAL A 1 244 ? -30.297 10.557 -8.247 1.00 64.34 244 VAL A CA 1
ATOM 1839 C C . VAL A 1 244 ? -29.901 9.073 -8.154 1.00 72.98 244 VAL A C 1
ATOM 1840 O O . VAL A 1 244 ? -30.767 8.191 -8.237 1.00 76.00 244 VAL A O 1
ATOM 1844 N N . THR A 1 245 ? -28.592 8.814 -8.006 1.00 80.74 245 THR A N 1
ATOM 1845 C CA . THR A 1 245 ? -28.053 7.474 -7.660 1.00 86.60 245 THR A CA 1
ATOM 1846 C C . THR A 1 245 ? -27.047 7.516 -6.496 1.00 83.12 245 THR A C 1
ATOM 1847 O O . THR A 1 245 ? -26.174 8.388 -6.436 1.00 78.43 245 THR A O 1
ATOM 1851 N N . GLU A 1 246 ? -27.179 6.558 -5.582 1.00 79.04 246 GLU A N 1
ATOM 1852 C CA . GLU A 1 246 ? -26.273 6.432 -4.451 1.00 76.48 246 GLU A CA 1
ATOM 1853 C C . GLU A 1 246 ? -24.955 5.805 -4.897 1.00 80.25 246 GLU A C 1
ATOM 1854 O O . GLU A 1 246 ? -24.060 5.567 -4.085 1.00 79.84 246 GLU A O 1
ATOM 1860 N N . ASP B 2 9 ? -15.580 -4.358 12.533 1.00 66.44 298 ASP B N 1
ATOM 1861 C CA . ASP B 2 9 ? -15.516 -4.098 14.005 1.00 70.29 298 ASP B CA 1
ATOM 1862 C C . ASP B 2 9 ? -16.073 -2.712 14.435 1.00 67.04 298 ASP B C 1
ATOM 1863 O O . ASP B 2 9 ? -16.970 -2.637 15.295 1.00 64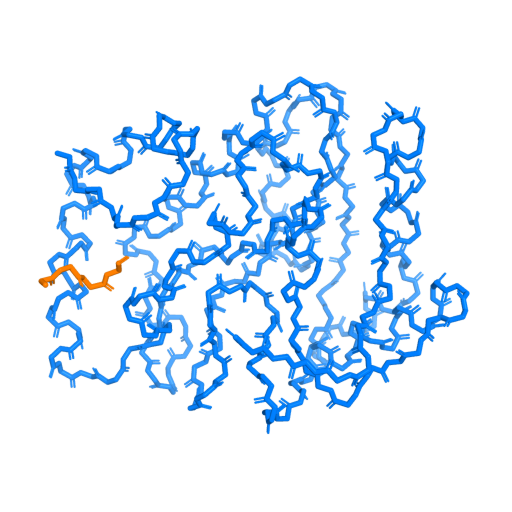.28 298 ASP B O 1
ATOM 1868 N N . LEU B 2 10 ? -15.556 -1.629 13.849 1.00 58.35 299 LEU B N 1
ATOM 1869 C CA . LEU B 2 10 ? -15.985 -0.273 14.239 1.00 51.80 299 LEU B CA 1
ATOM 1870 C C . LEU B 2 10 ? -17.483 -0.001 14.010 1.00 46.80 299 LEU B C 1
ATOM 1871 O O . LEU B 2 10 ? -18.065 -0.469 13.021 1.00 48.15 299 LEU B O 1
ATOM 1876 N N . PRO B 2 11 ? -18.122 0.742 14.939 1.00 44.47 300 PRO B N 1
ATOM 1877 C CA . PRO B 2 11 ? -19.551 1.063 14.792 1.00 41.25 300 PRO B CA 1
ATOM 1878 C C . PRO B 2 11 ? -19.777 2.407 14.035 1.00 41.91 300 PRO B C 1
ATOM 1879 O O . PRO B 2 11 ? -20.868 2.988 14.092 1.00 39.52 300 PRO B O 1
ATOM 1883 N N . PHE B 2 12 ? -18.737 2.858 13.337 1.00 41.99 301 PHE B N 1
ATOM 1884 C CA . PHE B 2 12 ? -18.733 4.076 12.510 1.00 41.99 301 PHE B CA 1
ATOM 1885 C C . PHE B 2 12 ? -17.584 3.978 11.499 1.00 45.15 301 PHE B C 1
ATOM 1886 O O . PHE B 2 12 ? -17.229 4.913 10.757 1.00 42.31 301 PHE B O 1
#

Radius of gyration: 16.93 Å; Cα contacts (8 Å, |Δi|>4): 454; chains: 2; bounding box: 38×44×38 Å

Foldseek 3Di:
DQDDPQADPQCCVLQVVVNPDPLNVVLVVVVVVVVVVFPKPPPPVQLQVLRNLAPLVQAAEEEEAAEADQAPQQGRRFALAGDFPDARDQLQVLVLVQCPVQPPPADRARHRHCSVQSNRRYRRHYLYRMDGRPDPCPCPPSRSNVSVLSVVLSSLPDQQEHEYEAEADVSVVSVVSNPHPLYHYQYWHGSHPVTVVTVHPSSVQVVSQVSCVVRVNDRGPRHDDNHDDD/DDPD

InterPro domains:
  IPR002043 Uracil-DNA glycosylase family 1 [MF_00148] (24-239)
  IPR002043 Uracil-DNA glycosylase family 1 [PTHR11264] (22-241)
  IPR002043 Uracil-DNA glycosylase family 1 [TIGR00628] (25-232)
  IPR002043 Uracil-DNA glycosylase family 1 [cd10027] (39-238)
  IPR005122 Uracil-DNA glycosylase-like [PF03167] (69-228)
  IPR005122 Uracil-DNA glycosylase-like [SM00986] (68-228)
  IPR018085 Uracil-DNA glycosylase, active site [PS00130] (76-85)
  IPR036895 Uracil-DNA glycosylase-like domain superfamily [G3DSA:3.40.470.10] (1-247)
  IPR036895 Uracil-DNA glycosylase-like domain superfamily [SSF52141] (22-240)

Nearest PDB structures (foldseek):
  3ufm-assembly1_A  TM=1.004E+00  e=3.617E-50  Deinococcus radiodurans R1 = ATCC 13939 = DSM 20539
  4uqm-assembly1_A  TM=9.727E-01  e=7.926E-46  Deinococcus radiodurans
  4lyl-assembly1_A  TM=9.790E-01  e=4.964E-30  Gadus morhua
  2ssp-assembly1_E  TM=9.563E-01  e=1.282E-29  Homo sapiens
  1yuo-assembly1_A  TM=9.693E-01  e=2.266E-29  Homo sapiens

Secondary structure (DSSP, 8-state):
----TT--HHHHHHHHHHHTSHHHHHHHHHHHHHHHHS-EES-GGGTTHHHHHS-GGG--EEEEESS---STT--SSSSS---TTSPPPHHHHHHHHHHHHHSTT----SS---HHHHTTTEEEEESS--EETTBTTTTTTSSHHHHHHHHHHHHHT-SS--EEEEEHHHHHGGGGG---TT-EEEEE--SSTTTGGGTTT--HHHHHHHHHHHHTS-----PPPSS---/----

Organism: Deinococcus radiodurans (strain ATCC 13939 / DSM 20539 / JCM 16871 / CCUG 27074 / LMG 4051 / NBRC 15346 / NCIMB 9279 / VKM B-1422 / R1) (NCBI:txid243230)

Solvent-accessible surface area: 10593 Å² total; per-residue (Å²): 111,27,67,5,75,127,12,28,126,43,0,55,121,41,0,79,94,17,0,50,18,117,54,0,84,130,2,2,91,48,0,92,77,8,62,162,108,87,80,7,30,1,56,21,100,26,2,2,10,5,4,42,39,0,28,24,46,92,0,42,0,1,1,4,6,71,29,7,47,65,17,103,97,40,7,3,11,4,0,18,0,0,44,36,85,30,182,13,11,72,18,0,111,17,1,10,93,1,0,73,111,2,28,124,72,9,105,39,14,193,13,0,7,0,69,36,3,0,92,49,2,0,0,1,1,12,1,4,11,0,0,53,38,56,81,54,72,34,0,92,64,88,11,0,33,107,0,1,33,19,0,3,115,18,0,19,84,30,137,70,54,0,0,1,0,3,4,10,93,59,4,96,136,30,102,167,34,24,110,23,184,49,20,38,40,18,59,9,10,54,0,21,72,169,24,61,133,134,0,54,56,36,110,0,0,21,100,0,26,100,9,0,113,161,46,70,45,31,62,6,132,4,79,5,58,81,119,44,130,111,162,50,3,13